Protein AF-0000000068886195 (afdb_homodimer)

Structure (mmCIF, N/CA/C/O backbone):
data_AF-0000000068886195-model_v1
#
loop_
_entity.id
_entity.type
_entity.pdbx_description
1 polymer '(Perigord truffle) hypothetical protein'
#
loop_
_atom_site.group_PDB
_atom_site.id
_atom_site.type_symbol
_atom_site.label_atom_id
_atom_site.label_alt_id
_atom_site.label_comp_id
_atom_site.label_asym_id
_atom_site.label_entity_id
_atom_site.label_seq_id
_atom_site.pdbx_PDB_ins_code
_atom_site.Cartn_x
_atom_site.Cartn_y
_atom_site.Cartn_z
_atom_site.occupancy
_atom_site.B_iso_or_equiv
_atom_site.auth_seq_id
_atom_site.auth_comp_id
_atom_site.auth_asym_id
_atom_site.auth_atom_id
_atom_site.pdbx_PDB_model_num
ATOM 1 N N . MET A 1 1 ? -33.75 -45.844 -0.705 1 28.36 1 MET A N 1
ATOM 2 C CA . MET A 1 1 ? -33.875 -44.531 -1.278 1 28.36 1 MET A CA 1
ATOM 3 C C . MET A 1 1 ? -32.656 -43.688 -0.976 1 28.36 1 MET A C 1
ATOM 5 O O . MET A 1 1 ? -32.312 -43.469 0.189 1 28.36 1 MET A O 1
ATOM 9 N N . SER A 1 2 ? -31.484 -43.719 -1.841 1 32.62 2 SER A N 1
ATOM 10 C CA . SER A 1 2 ? -30.047 -43.688 -1.692 1 32.62 2 SER A CA 1
ATOM 11 C C . SER A 1 2 ? -29.547 -42.25 -1.484 1 32.62 2 SER A C 1
ATOM 13 O O . SER A 1 2 ? -30.156 -41.281 -1.977 1 32.62 2 SER A O 1
ATOM 15 N N . ASN A 1 3 ? -28.859 -42 -0.245 1 38.75 3 ASN A N 1
ATOM 16 C CA . ASN A 1 3 ? -28.188 -40.875 0.399 1 38.75 3 ASN A CA 1
ATOM 17 C C . ASN A 1 3 ? -27.297 -40.094 -0.577 1 38.75 3 ASN A C 1
ATOM 19 O O . ASN A 1 3 ? -26.562 -39.188 -0.179 1 38.75 3 ASN A O 1
ATOM 23 N N . GLU A 1 4 ? -27.094 -40.594 -1.81 1 40.66 4 GLU A N 1
ATOM 24 C CA . GLU A 1 4 ? -26.203 -40 -2.812 1 40.66 4 GLU A CA 1
ATOM 25 C C . GLU A 1 4 ? -26.75 -38.656 -3.305 1 40.66 4 GLU A C 1
ATOM 27 O O . GLU A 1 4 ? -25.984 -37.812 -3.793 1 40.66 4 GLU A O 1
ATOM 32 N N . ASP A 1 5 ? -28.094 -38.531 -3.445 1 42.56 5 ASP A N 1
ATOM 33 C CA . ASP A 1 5 ? -28.672 -37.344 -4.102 1 42.56 5 ASP A CA 1
ATOM 34 C C . ASP A 1 5 ? -28.406 -36.094 -3.295 1 42.56 5 ASP A C 1
ATOM 36 O O . ASP A 1 5 ? -28.438 -34.969 -3.842 1 42.56 5 ASP A O 1
ATOM 40 N N . ALA A 1 6 ? -28.516 -36.188 -1.982 1 40.72 6 ALA A N 1
ATOM 41 C CA . ALA A 1 6 ? -28.469 -35 -1.14 1 40.72 6 ALA A CA 1
ATOM 42 C C . ALA A 1 6 ? -27.109 -34.312 -1.236 1 40.72 6 ALA A C 1
ATOM 44 O O . ALA A 1 6 ? -27.016 -33.094 -1.044 1 40.72 6 ALA A O 1
ATOM 45 N N . GLU A 1 7 ? -26.062 -35.125 -1.364 1 37.69 7 GLU A N 1
ATOM 46 C CA . GLU A 1 7 ? -24.734 -34.469 -1.38 1 37.69 7 GLU A CA 1
ATOM 47 C C . GLU A 1 7 ? -24.531 -33.656 -2.652 1 37.69 7 GLU A C 1
ATOM 49 O O . GLU A 1 7 ? -23.75 -32.719 -2.666 1 37.69 7 GLU A O 1
ATOM 54 N N . TYR A 1 8 ? -25.219 -34.062 -3.82 1 37.66 8 TYR A N 1
ATOM 55 C CA . TYR A 1 8 ? -25.062 -33.344 -5.074 1 37.66 8 TYR A CA 1
ATOM 56 C C . TYR A 1 8 ? -25.688 -31.953 -4.988 1 37.66 8 TYR A C 1
ATOM 58 O O . TYR A 1 8 ? -25.109 -30.984 -5.469 1 37.66 8 TYR A O 1
ATOM 66 N N . ALA A 1 9 ? -26.906 -31.828 -4.43 1 38.81 9 ALA A N 1
ATOM 67 C CA . ALA A 1 9 ? -27.609 -30.547 -4.422 1 38.81 9 ALA A CA 1
ATOM 68 C C . ALA A 1 9 ? -26.812 -29.484 -3.668 1 38.81 9 ALA A C 1
ATOM 70 O O . ALA A 1 9 ? -26.797 -28.312 -4.051 1 38.81 9 ALA A O 1
ATOM 71 N N . ALA A 1 10 ? -26.188 -29.844 -2.578 1 35 10 ALA A N 1
ATOM 72 C CA . ALA A 1 10 ? -25.5 -28.828 -1.8 1 35 10 ALA A CA 1
ATOM 73 C C . ALA A 1 10 ? -24.266 -28.297 -2.543 1 35 10 ALA A C 1
ATOM 75 O O . ALA A 1 10 ? -23.828 -27.172 -2.305 1 35 10 ALA A O 1
ATOM 76 N N . PHE A 1 11 ? -23.625 -29.016 -3.488 1 36.06 11 PHE A N 1
ATOM 77 C CA . PHE A 1 11 ? -22.469 -28.547 -4.262 1 36.06 11 PHE A CA 1
ATOM 78 C C . PHE A 1 11 ? -22.906 -27.484 -5.266 1 36.06 11 PHE A C 1
ATOM 80 O O . PHE A 1 11 ? -22.203 -26.484 -5.457 1 36.06 11 PHE A O 1
ATOM 87 N N . LEU A 1 12 ? -24.047 -27.672 -6.066 1 37.09 12 LEU A N 1
ATOM 88 C CA . LEU A 1 12 ? -24.516 -26.734 -7.09 1 37.09 12 LEU A CA 1
ATOM 89 C C . LEU A 1 12 ? -24.859 -25.391 -6.477 1 37.09 12 LEU A C 1
ATOM 91 O O . LEU A 1 12 ? -24.75 -24.344 -7.137 1 37.09 12 LEU A O 1
ATOM 95 N N . GLU A 1 13 ? -25.469 -25.312 -5.301 1 34.66 13 GLU A N 1
ATOM 96 C CA . GLU A 1 13 ? -25.828 -24 -4.77 1 34.66 13 GLU A CA 1
ATOM 97 C C . GLU A 1 13 ? -24.578 -23.141 -4.547 1 34.66 13 GLU A C 1
ATOM 99 O O . GLU A 1 13 ? -24.641 -21.906 -4.648 1 34.66 13 GLU A O 1
ATOM 104 N N . LYS A 1 14 ? -23.422 -23.688 -4.125 1 33.84 14 LYS A N 1
ATOM 105 C CA . LYS A 1 14 ? -22.25 -22.828 -3.945 1 33.84 14 LYS A CA 1
ATOM 106 C C . LYS A 1 14 ? -21.672 -22.406 -5.293 1 33.84 14 LYS A C 1
ATOM 108 O O . LYS A 1 14 ? -21.031 -21.344 -5.395 1 33.84 14 LYS A O 1
ATOM 113 N N . SER A 1 15 ? -21.828 -23.094 -6.449 1 34.31 15 SER A N 1
ATOM 114 C CA . SER A 1 15 ? -21.234 -22.812 -7.75 1 34.31 15 SER A CA 1
ATOM 115 C C . SER A 1 15 ? -21.922 -21.625 -8.422 1 34.31 15 SER A C 1
ATOM 117 O O . SER A 1 15 ? -21.484 -21.156 -9.477 1 34.31 15 SER A O 1
ATOM 119 N N . ASN A 1 16 ? -23.203 -21.516 -8.289 1 33 16 ASN A N 1
ATOM 120 C CA . ASN A 1 16 ? -23.844 -20.516 -9.133 1 33 16 ASN A CA 1
ATOM 121 C C . ASN A 1 16 ? -23.359 -19.094 -8.789 1 33 16 ASN A C 1
ATOM 123 O O . ASN A 1 16 ? -24.141 -18.141 -8.852 1 33 16 ASN A O 1
ATOM 127 N N . LYS A 1 17 ? -22.422 -18.984 -7.844 1 31.62 17 LYS A N 1
ATOM 128 C CA . LYS A 1 17 ? -22 -17.594 -7.738 1 31.62 17 LYS A CA 1
ATOM 129 C C . LYS A 1 17 ? -21.516 -17.062 -9.086 1 31.62 17 LYS A C 1
ATOM 131 O O . LYS A 1 17 ? -20.625 -17.641 -9.711 1 31.62 17 LYS A O 1
ATOM 136 N N . ASP A 1 18 ? -22.453 -16.484 -9.898 1 31.72 18 ASP A N 1
ATOM 137 C CA . ASP A 1 18 ? -22.266 -15.766 -11.156 1 31.72 18 ASP A CA 1
ATOM 138 C C . ASP A 1 18 ? -21.016 -14.898 -11.117 1 31.72 18 ASP A C 1
ATOM 140 O O . ASP A 1 18 ? -20.953 -13.906 -10.383 1 31.72 18 ASP A O 1
ATOM 144 N N . TYR A 1 19 ? -19.844 -15.344 -11.352 1 30.47 19 TYR A N 1
ATOM 145 C CA . TYR A 1 19 ? -18.578 -14.641 -11.586 1 30.47 19 TYR A CA 1
ATOM 146 C C . TYR A 1 19 ? -18.734 -13.594 -12.68 1 30.47 19 TYR A C 1
ATOM 148 O O . TYR A 1 19 ? -17.75 -13.047 -13.172 1 30.47 19 TYR A O 1
ATOM 156 N N . SER A 1 20 ? -19.766 -13.656 -13.562 1 30.77 20 SER A N 1
ATOM 157 C CA . SER A 1 20 ? -19.828 -12.75 -14.703 1 30.77 20 SER A CA 1
ATOM 158 C C . SER A 1 20 ? -19.688 -11.297 -14.266 1 30.77 20 SER A C 1
ATOM 160 O O . SER A 1 20 ? -19.219 -10.453 -15.031 1 30.77 20 SER A O 1
ATOM 162 N N . LYS A 1 21 ? -20.828 -10.773 -13.719 1 28.58 21 LYS A N 1
ATOM 163 C CA . LYS A 1 21 ? -20.875 -9.312 -13.648 1 28.58 21 LYS A CA 1
ATOM 164 C C . LYS A 1 21 ? -19.688 -8.766 -12.875 1 28.58 21 LYS A C 1
ATOM 166 O O . LYS A 1 21 ? -19.375 -9.234 -11.773 1 28.58 21 LYS A O 1
ATOM 171 N N . PRO A 1 22 ? -18.641 -8.117 -13.695 1 29.98 22 PRO A N 1
ATOM 172 C CA . PRO A 1 22 ? -17.672 -7.348 -12.93 1 29.98 22 PRO A CA 1
ATOM 173 C C . PRO A 1 22 ? -18.25 -6.758 -11.648 1 29.98 22 PRO A C 1
ATOM 175 O O . PRO A 1 22 ? -19.125 -5.887 -11.711 1 29.98 22 PRO A O 1
ATOM 178 N N . SER A 1 23 ? -18.875 -7.609 -10.945 1 27.86 23 SER A N 1
ATOM 179 C CA . SER A 1 23 ? -19.422 -6.977 -9.75 1 27.86 23 SER A CA 1
ATOM 180 C C . SER A 1 23 ? -18.672 -5.699 -9.398 1 27.86 23 SER A C 1
ATOM 182 O O . SER A 1 23 ? -17.531 -5.512 -9.828 1 27.86 23 SER A O 1
ATOM 184 N N . GLY A 1 24 ? -19.359 -4.852 -8.477 1 25.64 24 GLY A N 1
ATOM 185 C CA . GLY A 1 24 ? -19.031 -3.535 -7.953 1 25.64 24 GLY A CA 1
ATOM 186 C C . GLY A 1 24 ? -17.547 -3.361 -7.672 1 25.64 24 GLY A C 1
ATOM 187 O O . GLY A 1 24 ? -16.781 -4.332 -7.695 1 25.64 24 GLY A O 1
ATOM 188 N N . GLY A 1 25 ? -17.078 -2.051 -7.621 1 28.14 25 GLY A N 1
ATOM 189 C CA . GLY A 1 25 ? -15.945 -1.385 -6.992 1 28.14 25 GLY A CA 1
ATOM 190 C C . GLY A 1 25 ? -15.375 -2.154 -5.82 1 28.14 25 GLY A C 1
ATOM 191 O O . GLY A 1 25 ? -16.109 -2.576 -4.926 1 28.14 25 GLY A O 1
ATOM 192 N N . VAL A 1 26 ? -14.633 -3.246 -6.082 1 29.78 26 VAL A N 1
ATOM 193 C CA . VAL A 1 26 ? -13.93 -3.562 -4.844 1 29.78 26 VAL A CA 1
ATOM 194 C C . VAL A 1 26 ? -14.047 -2.389 -3.871 1 29.78 26 VAL A C 1
ATOM 196 O O . VAL A 1 26 ? -13.445 -1.332 -4.094 1 29.78 26 VAL A O 1
ATOM 199 N N . GLY A 1 27 ? -15.242 -2.143 -3.611 1 27 27 GLY A N 1
ATOM 200 C CA . GLY A 1 27 ? -15.359 -1.231 -2.484 1 27 27 GLY A CA 1
ATOM 201 C C . GLY A 1 27 ? -14.258 -1.42 -1.452 1 27 27 GLY A C 1
ATOM 202 O O . GLY A 1 27 ? -14.047 -2.529 -0.958 1 27 27 GLY A O 1
ATOM 203 N N . ALA A 1 28 ? -13.125 -0.743 -1.702 1 29.72 28 ALA A N 1
ATOM 204 C CA . ALA A 1 28 ? -12.297 -0.492 -0.527 1 29.72 28 ALA A CA 1
ATOM 205 C C . ALA A 1 28 ? -13.117 -0.607 0.757 1 29.72 28 ALA A C 1
ATOM 207 O O . ALA A 1 28 ? -14 0.215 1.014 1 29.72 28 ALA A O 1
ATOM 208 N N . SER A 1 29 ? -13.68 -1.803 0.987 1 31.2 29 SER A N 1
ATOM 209 C CA . SER A 1 29 ? -14.109 -1.776 2.379 1 31.2 29 SER A CA 1
ATOM 210 C C . SER A 1 29 ? -13.359 -0.715 3.174 1 31.2 29 SER A C 1
ATOM 212 O O . SER A 1 29 ? -12.125 -0.691 3.174 1 31.2 29 SER A O 1
ATOM 214 N N . THR A 1 30 ? -13.82 0.398 3.156 1 32.53 30 THR A N 1
ATOM 215 C CA . THR A 1 30 ? -13.297 1.385 4.098 1 32.53 30 THR A CA 1
ATOM 216 C C . THR A 1 30 ? -12.898 0.722 5.414 1 32.53 30 THR A C 1
ATOM 218 O O . THR A 1 30 ? -13.703 0.659 6.348 1 32.53 30 THR A O 1
ATOM 221 N N . LYS A 1 31 ? -12.492 -0.57 5.277 1 37.09 31 LYS A N 1
ATOM 222 C CA . LYS A 1 31 ? -11.938 -0.854 6.602 1 37.09 31 LYS A CA 1
ATOM 223 C C . LYS A 1 31 ? -11.227 0.369 7.176 1 37.09 31 LYS A C 1
ATOM 225 O O . LYS A 1 31 ? -10.453 1.028 6.477 1 37.09 31 LYS A O 1
ATOM 230 N N . ALA A 1 32 ? -11.805 0.816 8.078 1 39.78 32 ALA A N 1
ATOM 231 C CA . ALA A 1 32 ? -11.195 1.879 8.875 1 39.78 32 ALA A CA 1
ATOM 232 C C . ALA A 1 32 ? -9.68 1.746 8.898 1 39.78 32 ALA A C 1
ATOM 234 O O . ALA A 1 32 ? -9.141 0.741 9.375 1 39.78 32 ALA A O 1
ATOM 235 N N . SER A 1 33 ? -9.031 1.991 7.699 1 52.97 33 SER A N 1
ATOM 236 C CA . SER A 1 33 ? -7.574 2.025 7.621 1 52.97 33 SER A CA 1
ATOM 237 C C . SER A 1 33 ? -6.953 2.24 9 1 52.97 33 SER A C 1
ATOM 239 O O . SER A 1 33 ? -7.359 3.143 9.734 1 52.97 33 SER A O 1
ATOM 241 N N . GLU A 1 34 ? -6.531 1.117 9.539 1 65.56 34 GLU A N 1
ATOM 242 C CA . GLU A 1 34 ? -5.855 1.252 10.828 1 65.56 34 GLU A CA 1
ATOM 243 C C . GLU A 1 34 ? -4.875 2.422 10.812 1 65.56 34 GLU A C 1
ATOM 245 O O . GLU A 1 34 ? -3.908 2.42 10.047 1 65.56 34 GLU A O 1
ATOM 250 N N . GLU A 1 35 ? -5.301 3.438 11.398 1 80 35 GLU A N 1
ATOM 251 C CA . GLU A 1 35 ? -4.465 4.621 11.57 1 80 35 GLU A CA 1
ATOM 252 C C . GLU A 1 35 ? -3.158 4.273 12.273 1 80 35 GLU A C 1
ATOM 254 O O . GLU A 1 35 ? -3.111 3.352 13.094 1 80 35 GLU A O 1
ATOM 259 N N . VAL A 1 36 ? -2.168 4.844 11.727 1 85.12 36 VAL A N 1
ATOM 260 C CA . VAL A 1 36 ? -0.881 4.703 12.398 1 85.12 36 VAL A CA 1
ATOM 261 C C . VAL A 1 36 ? -0.941 5.359 13.773 1 85.12 36 VAL A C 1
ATOM 263 O O . VAL A 1 36 ? -0.449 4.797 14.758 1 85.12 36 VAL A O 1
ATOM 266 N N . VAL A 1 37 ? -1.511 6.551 13.805 1 91.31 37 VAL A N 1
ATOM 267 C CA . VAL A 1 37 ? -1.679 7.273 15.055 1 91.31 37 VAL A CA 1
ATOM 268 C C . VAL A 1 37 ? -3.131 7.723 15.203 1 91.31 37 VAL A C 1
ATOM 270 O O . VAL A 1 37 ? -3.705 8.297 14.273 1 91.31 37 VAL A O 1
ATOM 273 N N . LYS A 1 38 ? -3.637 7.41 16.375 1 85.81 38 LYS A N 1
ATOM 274 C CA . LYS A 1 38 ? -4.996 7.871 16.641 1 85.81 38 LYS A CA 1
ATOM 275 C C . LYS A 1 38 ? -5.016 9.367 16.953 1 85.81 38 LYS A C 1
ATOM 277 O O . LYS A 1 38 ? -4.34 9.82 17.875 1 85.81 38 LYS A O 1
ATOM 282 N N . THR A 1 39 ? -5.602 10.078 16.078 1 87.81 39 THR A N 1
ATOM 283 C CA . THR A 1 39 ? -5.793 11.5 16.312 1 87.81 39 THR A CA 1
ATOM 284 C C . THR A 1 39 ? -7.281 11.852 16.328 1 87.81 39 THR A C 1
ATOM 286 O O . THR A 1 39 ? -8.094 11.156 15.727 1 87.81 39 THR A O 1
ATOM 289 N N . SER A 1 40 ? -7.621 12.828 17.109 1 81.44 40 SER A N 1
ATOM 290 C CA . SER A 1 40 ? -9.016 13.242 17.188 1 81.44 40 SER A CA 1
ATOM 291 C C . SER A 1 40 ? -9.367 14.203 16.047 1 81.44 40 SER A C 1
ATOM 293 O O . SER A 1 40 ? -8.547 15.039 15.672 1 81.44 40 SER A O 1
ATOM 295 N N . VAL A 1 41 ? -10.578 13.984 15.562 1 80.94 41 VAL A N 1
ATOM 296 C CA . VAL A 1 41 ? -11.125 14.945 14.609 1 80.94 41 VAL A CA 1
ATOM 297 C C . VAL A 1 41 ? -11.523 16.219 15.336 1 80.94 41 VAL A C 1
ATOM 299 O O . VAL A 1 41 ? -12.234 16.172 16.344 1 80.94 41 VAL A O 1
ATOM 302 N N . PRO A 1 42 ? -11 17.312 14.82 1 88.38 42 PRO A N 1
ATOM 303 C CA . PRO A 1 42 ? -11.336 18.562 15.508 1 88.38 42 PRO A CA 1
ATOM 304 C C . PRO A 1 42 ? -12.836 18.844 15.516 1 88.38 42 PRO A C 1
ATOM 306 O O . PRO A 1 42 ? -13.539 18.5 14.562 1 88.38 42 PRO A O 1
ATOM 309 N N . GLU A 1 43 ? -13.297 19.438 16.672 1 83.88 43 GLU A N 1
ATOM 310 C CA . GLU A 1 43 ? -14.703 19.812 16.797 1 83.88 43 GLU A CA 1
ATOM 311 C C . GLU A 1 43 ? -15.094 20.844 15.734 1 83.88 43 GLU A C 1
ATOM 313 O O . GLU A 1 43 ? -16.156 20.734 15.133 1 83.88 43 GLU A O 1
ATOM 318 N N . GLU A 1 44 ? -14.234 21.797 15.547 1 87.69 44 GLU A N 1
ATOM 319 C CA . GLU A 1 44 ? -14.414 22.781 14.484 1 87.69 44 GLU A CA 1
ATOM 320 C C . GLU A 1 44 ? -13.328 22.656 13.422 1 87.69 44 GLU A C 1
ATOM 322 O O . GLU A 1 44 ? -12.141 22.578 13.75 1 87.69 44 GLU A O 1
ATOM 327 N N . VAL A 1 45 ? -13.82 22.484 12.25 1 87.19 45 VAL A N 1
ATOM 328 C CA . VAL A 1 45 ? -12.898 22.328 11.133 1 87.19 45 VAL A CA 1
ATOM 329 C C . VAL A 1 45 ? -12.922 23.578 10.258 1 87.19 45 VAL A C 1
ATOM 331 O O . VAL A 1 45 ? -13.992 24.078 9.914 1 87.19 45 VAL A O 1
ATOM 334 N N . HIS A 1 46 ? -11.719 24.094 10.031 1 92 46 HIS A N 1
ATOM 335 C CA . HIS A 1 46 ? -11.617 25.234 9.133 1 92 46 HIS A CA 1
ATOM 336 C C . HIS A 1 46 ? -12.352 24.969 7.82 1 92 46 HIS A C 1
ATOM 338 O O . HIS A 1 46 ? -12.273 23.859 7.281 1 92 46 HIS A O 1
ATOM 344 N N . PRO A 1 47 ? -13.102 25.984 7.32 1 93.38 47 PRO A N 1
ATOM 345 C CA . PRO A 1 47 ? -13.859 25.781 6.082 1 93.38 47 PRO A CA 1
ATOM 346 C C . PRO A 1 47 ? -12.992 25.25 4.941 1 93.38 47 PRO A C 1
ATOM 348 O O . PRO A 1 47 ? -13.461 24.453 4.125 1 93.38 47 PRO A O 1
ATOM 351 N N . ALA A 1 48 ? -11.75 25.703 4.891 1 94.81 48 ALA A N 1
ATOM 352 C CA . ALA A 1 48 ? -10.852 25.25 3.824 1 94.81 48 ALA A CA 1
ATOM 353 C C . ALA A 1 48 ? -10.617 23.75 3.904 1 94.81 48 ALA A C 1
ATOM 355 O O . ALA A 1 48 ? -10.469 23.078 2.877 1 94.81 48 ALA A O 1
ATOM 356 N N . ILE A 1 49 ? -10.602 23.188 5.109 1 96.25 49 ILE A N 1
ATOM 357 C CA . ILE A 1 49 ? -10.406 21.766 5.301 1 96.25 49 ILE A CA 1
ATOM 358 C C . ILE A 1 49 ? -11.703 21.016 5 1 96.25 49 ILE A C 1
ATOM 360 O O . ILE A 1 49 ? -11.68 19.922 4.434 1 96.25 49 ILE A O 1
ATOM 364 N N . ASN A 1 50 ? -12.781 21.672 5.344 1 93.88 50 ASN A N 1
ATOM 365 C CA . ASN A 1 50 ? -14.086 21.078 5.051 1 93.88 50 ASN A CA 1
ATOM 366 C C . ASN A 1 50 ? -14.266 20.844 3.557 1 93.88 50 ASN A C 1
ATOM 368 O O . ASN A 1 50 ? -14.922 19.875 3.154 1 93.88 50 ASN A O 1
ATOM 372 N N . ALA A 1 51 ? -13.695 21.625 2.771 1 95.06 51 ALA A N 1
ATOM 373 C CA . ALA A 1 51 ? -13.812 21.516 1.32 1 95.06 51 ALA A CA 1
ATOM 374 C C . ALA A 1 51 ? -13.094 20.266 0.813 1 95.06 51 ALA A C 1
ATOM 376 O O . ALA A 1 51 ? -13.297 19.844 -0.329 1 95.06 51 ALA A O 1
ATOM 377 N N . LEU A 1 52 ? -12.281 19.625 1.686 1 96.5 52 LEU A N 1
ATOM 378 C CA . LEU A 1 52 ? -11.508 18.453 1.282 1 96.5 52 LEU A CA 1
ATOM 379 C C . LEU A 1 52 ? -12.242 17.156 1.645 1 96.5 52 LEU A C 1
ATOM 381 O O . LEU A 1 52 ? -11.727 16.062 1.435 1 96.5 52 LEU A O 1
ATOM 385 N N . ARG A 1 53 ? -13.398 17.359 2.156 1 92.75 53 ARG A N 1
ATOM 386 C CA . ARG A 1 53 ? -14.148 16.172 2.523 1 92.75 53 ARG A CA 1
ATOM 387 C C . ARG A 1 53 ? -14.352 15.258 1.319 1 92.75 53 ARG A C 1
ATOM 389 O O . ARG A 1 53 ? -14.773 15.719 0.252 1 92.75 53 ARG A O 1
ATOM 396 N N . GLY A 1 54 ? -14.023 13.977 1.46 1 94.44 54 GLY A N 1
ATOM 397 C CA . GLY A 1 54 ? -14.18 13 0.389 1 94.44 54 GLY A CA 1
ATOM 398 C C . GLY A 1 54 ? -12.977 12.93 -0.53 1 94.44 54 GLY A C 1
ATOM 399 O O . GLY A 1 54 ? -12.883 12.039 -1.378 1 94.44 54 GLY A O 1
ATOM 400 N N . ARG A 1 55 ? -12.062 13.867 -0.29 1 96.5 55 ARG A N 1
ATOM 401 C CA . ARG A 1 55 ? -10.859 13.852 -1.107 1 96.5 55 ARG A CA 1
ATOM 402 C C . ARG A 1 55 ? -9.953 12.68 -0.731 1 96.5 55 ARG A C 1
ATOM 404 O O . ARG A 1 55 ? -9.773 12.383 0.451 1 96.5 55 ARG A O 1
ATOM 411 N N . THR A 1 56 ? -9.391 11.969 -1.766 1 95.69 56 THR A N 1
ATOM 412 C CA . THR A 1 56 ? -8.562 10.797 -1.492 1 95.69 56 THR A CA 1
ATOM 413 C C . THR A 1 56 ? -7.121 11.039 -1.935 1 95.69 56 THR A C 1
ATOM 415 O O . THR A 1 56 ? -6.867 11.844 -2.83 1 95.69 56 THR A O 1
ATOM 418 N N . TYR A 1 57 ? -6.27 10.43 -1.206 1 95.12 57 TYR A N 1
ATOM 419 C CA . TYR A 1 57 ? -4.863 10.297 -1.566 1 95.12 57 TYR A CA 1
ATOM 420 C C . TYR A 1 57 ? -4.582 8.938 -2.186 1 95.12 57 TYR A C 1
ATOM 422 O O . TYR A 1 57 ? -5.008 7.906 -1.656 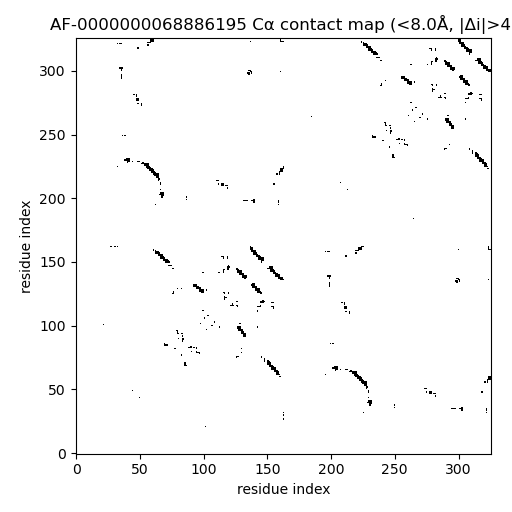1 95.12 57 TYR A O 1
ATOM 430 N N . THR A 1 58 ? -3.922 8.922 -3.346 1 91.94 58 THR A N 1
ATOM 431 C CA . THR A 1 58 ? -3.539 7.676 -3.992 1 91.94 58 THR A CA 1
ATOM 432 C C . THR A 1 58 ? -2.037 7.434 -3.857 1 91.94 58 THR A C 1
ATOM 434 O O . THR A 1 58 ? -1.229 8.211 -4.375 1 91.94 58 THR A O 1
ATOM 437 N N . SER A 1 59 ? -1.767 6.371 -3.084 1 88.56 59 SER A N 1
ATOM 438 C CA . SER A 1 59 ? -0.379 5.918 -3.027 1 88.56 59 SER A CA 1
ATOM 439 C C . SER A 1 59 ? -0.148 4.727 -3.949 1 88.56 59 SER A C 1
ATOM 441 O O . SER A 1 59 ? -1.043 3.9 -4.137 1 88.56 59 SER A O 1
ATOM 443 N N . ASP A 1 60 ? 1.004 4.773 -4.676 1 83.44 60 ASP A N 1
ATOM 444 C CA . ASP A 1 60 ? 1.384 3.654 -5.527 1 83.44 60 ASP A CA 1
ATOM 445 C C . ASP A 1 60 ? 2.566 2.889 -4.938 1 83.44 60 ASP A C 1
ATOM 447 O O . ASP A 1 60 ? 3.438 3.48 -4.297 1 83.44 60 ASP A O 1
ATOM 451 N N . ALA A 1 61 ? 2.502 1.599 -4.977 1 82.81 61 ALA A N 1
ATOM 452 C CA . ALA A 1 61 ? 3.596 0.712 -4.586 1 82.81 61 ALA A CA 1
ATOM 453 C C . ALA A 1 61 ? 3.967 -0.235 -5.723 1 82.81 61 ALA A C 1
ATOM 455 O O . ALA A 1 61 ? 3.102 -0.907 -6.285 1 82.81 61 ALA A O 1
ATOM 456 N N . ASP A 1 62 ? 5.238 -0.149 -6.047 1 88.12 62 ASP A N 1
ATOM 457 C CA . ASP A 1 62 ? 5.723 -1.058 -7.082 1 88.12 62 ASP A CA 1
ATOM 458 C C . ASP A 1 62 ? 6.562 -2.182 -6.477 1 88.12 62 ASP A C 1
ATOM 460 O O . ASP A 1 62 ? 7.453 -1.931 -5.664 1 88.12 62 ASP A O 1
ATOM 464 N N . GLU A 1 63 ? 6.211 -3.383 -6.82 1 91.5 63 GLU A N 1
ATOM 465 C CA . GLU A 1 63 ? 6.965 -4.559 -6.398 1 91.5 63 GLU A CA 1
ATOM 466 C C . GLU A 1 63 ? 7.305 -5.453 -7.586 1 91.5 63 GLU A C 1
ATOM 468 O O . GLU A 1 63 ? 6.523 -5.555 -8.539 1 91.5 63 GLU A O 1
ATOM 473 N N . GLU A 1 64 ? 8.445 -6.055 -7.465 1 93.31 64 GLU A N 1
ATOM 474 C CA . GLU A 1 64 ? 8.875 -6.918 -8.555 1 93.31 64 GLU A CA 1
ATOM 475 C C . GLU A 1 64 ? 8.25 -8.305 -8.445 1 93.31 64 GLU A C 1
ATOM 477 O O . GLU A 1 64 ? 8.156 -8.859 -7.348 1 93.31 64 GLU A O 1
ATOM 482 N N . PHE A 1 65 ? 7.902 -8.797 -9.641 1 95.88 65 PHE A N 1
ATOM 483 C CA . PHE A 1 65 ? 7.473 -10.188 -9.664 1 95.88 65 PHE A CA 1
ATOM 484 C C . PHE A 1 65 ? 8.641 -11.125 -9.367 1 95.88 65 PHE A C 1
ATOM 486 O O . PHE A 1 65 ? 9.758 -10.891 -9.82 1 95.88 65 PHE A O 1
ATOM 493 N N . GLN A 1 66 ? 8.312 -12.164 -8.594 1 95.62 66 GLN A N 1
ATOM 494 C CA . GLN A 1 66 ? 9.289 -13.195 -8.281 1 95.62 66 GLN A CA 1
ATOM 495 C C . GLN A 1 66 ? 8.836 -14.555 -8.805 1 95.62 66 GLN A C 1
ATOM 497 O O . GLN A 1 66 ? 7.668 -14.93 -8.656 1 95.62 66 GLN A O 1
ATOM 502 N N . PRO A 1 67 ? 9.727 -15.258 -9.406 1 96.56 67 PRO A N 1
ATOM 503 C CA . PRO A 1 67 ? 9.344 -16.609 -9.828 1 96.56 67 PRO A CA 1
ATOM 504 C C . PRO A 1 67 ? 9.031 -17.531 -8.656 1 96.56 67 PRO A C 1
ATOM 506 O O . PRO A 1 67 ? 9.648 -17.422 -7.594 1 96.56 67 PRO A O 1
ATOM 509 N N . VAL A 1 68 ? 8.117 -18.422 -8.867 1 96.5 68 VAL A N 1
ATOM 510 C CA . VAL A 1 68 ? 7.766 -19.391 -7.836 1 96.5 68 VAL A CA 1
ATOM 511 C C . VAL A 1 68 ? 7.414 -20.734 -8.477 1 96.5 68 VAL A C 1
ATOM 513 O O . VAL A 1 68 ? 6.824 -20.781 -9.562 1 96.5 68 VAL A O 1
ATOM 516 N N . SER A 1 69 ? 7.805 -21.766 -7.836 1 95.81 69 SER A N 1
ATOM 517 C CA . SER A 1 69 ? 7.48 -23.141 -8.188 1 95.81 69 SER A CA 1
ATOM 518 C C . SER A 1 69 ? 7.16 -23.969 -6.941 1 95.81 69 SER A C 1
ATOM 520 O O . SER A 1 69 ? 7.988 -24.062 -6.031 1 95.81 69 SER A O 1
ATOM 522 N N . LEU A 1 70 ? 6.031 -24.5 -6.969 1 96.69 70 LEU A N 1
ATOM 523 C CA . LEU A 1 70 ? 5.539 -25.234 -5.801 1 96.69 70 LEU A CA 1
ATOM 524 C C . LEU A 1 70 ? 5.168 -26.672 -6.172 1 96.69 70 LEU A C 1
ATOM 526 O O . LEU A 1 70 ? 4.48 -26.891 -7.172 1 96.69 70 LEU A O 1
ATOM 530 N N . ASN A 1 71 ? 5.625 -27.578 -5.363 1 95.44 71 ASN A N 1
ATOM 531 C CA . ASN A 1 71 ? 5.227 -28.953 -5.602 1 95.44 71 ASN A CA 1
ATOM 532 C C . ASN A 1 71 ? 3.729 -29.156 -5.395 1 95.44 71 ASN A C 1
ATOM 534 O O . ASN A 1 71 ? 3.176 -28.719 -4.379 1 95.44 71 ASN A O 1
ATOM 538 N N . TYR A 1 72 ? 3.189 -29.781 -6.426 1 96.25 72 TYR A N 1
ATOM 539 C CA . TYR A 1 72 ? 1.751 -30.016 -6.363 1 96.25 72 TYR A CA 1
ATOM 540 C C . TYR A 1 72 ? 1.344 -31.156 -7.297 1 96.25 72 TYR A C 1
ATOM 542 O O . TYR A 1 72 ? 1.583 -31.094 -8.508 1 96.25 72 TYR A O 1
ATOM 550 N N . GLU A 1 73 ? 0.618 -32.188 -6.836 1 91.75 73 GLU A N 1
ATOM 551 C CA . GLU A 1 73 ? 0.271 -33.375 -7.617 1 91.75 73 GLU A CA 1
ATOM 552 C C . GLU A 1 73 ? -1.238 -33.5 -7.812 1 91.75 73 GLU A C 1
ATOM 554 O O . GLU A 1 73 ? -1.752 -34.562 -8.133 1 91.75 73 GLU A O 1
ATOM 559 N N . GLY A 1 74 ? -1.926 -32.531 -7.93 1 91.5 74 GLY A N 1
ATOM 560 C CA . GLY A 1 74 ? -3.363 -32.594 -8.133 1 91.5 74 GLY A CA 1
ATOM 561 C C . GLY A 1 74 ? -3.762 -32.594 -9.602 1 91.5 74 GLY A C 1
ATOM 562 O O . GLY A 1 74 ? -2.961 -32.219 -10.461 1 91.5 74 GLY A O 1
ATOM 563 N N . ASP A 1 75 ? -4.945 -33.062 -9.938 1 90.19 75 ASP A N 1
ATOM 564 C CA . ASP A 1 75 ? -5.473 -33.062 -11.297 1 90.19 75 ASP A CA 1
ATOM 565 C C . ASP A 1 75 ? -5.934 -31.688 -11.727 1 90.19 75 ASP A C 1
ATOM 567 O O . ASP A 1 75 ? -5.938 -31.359 -12.922 1 90.19 75 ASP A O 1
ATOM 571 N N . GLY A 1 76 ? -6.316 -30.891 -10.859 1 95.5 76 GLY A N 1
ATOM 572 C CA . GLY A 1 76 ? -6.746 -29.531 -11.078 1 95.5 76 GLY A CA 1
ATOM 573 C C . GLY A 1 76 ? -6.109 -28.547 -10.109 1 95.5 76 GLY A C 1
ATOM 574 O O . GLY A 1 76 ? -5.277 -28.922 -9.289 1 95.5 76 GLY A O 1
ATOM 575 N N . LEU A 1 77 ? -6.457 -27.312 -10.328 1 97.88 77 LEU A N 1
ATOM 576 C CA . LEU A 1 77 ? -5.891 -26.281 -9.469 1 97.88 77 LEU A CA 1
ATOM 577 C C . LEU A 1 77 ? -6.438 -26.391 -8.047 1 97.88 77 LEU A C 1
ATOM 579 O O . LEU A 1 77 ? -7.602 -26.734 -7.852 1 97.88 77 LEU A O 1
ATOM 583 N N . PRO A 1 78 ? -5.629 -26.156 -7.086 1 97.88 78 PRO A N 1
ATOM 584 C CA . PRO A 1 78 ? -6.094 -26.281 -5.703 1 97.88 78 PRO A CA 1
ATOM 585 C C . PRO A 1 78 ? -7.137 -25.219 -5.332 1 97.88 78 PRO A C 1
ATOM 587 O O . PRO A 1 78 ? -7.141 -24.125 -5.898 1 97.88 78 PRO A O 1
ATOM 590 N N . SER A 1 79 ? -8.008 -25.641 -4.332 1 97.12 79 SER A N 1
ATOM 591 C CA . SER A 1 79 ? -8.906 -24.688 -3.689 1 97.12 79 SER A CA 1
ATOM 592 C C . SER A 1 79 ? -8.141 -23.734 -2.766 1 97.12 79 SER A C 1
ATOM 594 O O . SER A 1 79 ? -6.918 -23.844 -2.643 1 97.12 79 SER A O 1
ATOM 596 N N . GLU A 1 80 ? -8.852 -22.844 -2.172 1 97.88 80 GLU A N 1
ATOM 597 C CA . GLU A 1 80 ? -8.234 -21.969 -1.19 1 97.88 80 GLU A CA 1
ATOM 598 C C . GLU A 1 80 ? -7.582 -22.75 -0.064 1 97.88 80 GLU A C 1
ATOM 600 O O . GLU A 1 80 ? -6.426 -22.5 0.291 1 97.88 80 GLU A O 1
ATOM 605 N N . GLU A 1 81 ? -8.289 -23.734 0.455 1 96.88 81 GLU A N 1
ATOM 606 C CA . GLU A 1 81 ? -7.73 -24.578 1.504 1 96.88 81 GLU A CA 1
ATOM 607 C C . GLU A 1 81 ? -6.562 -25.406 0.98 1 96.88 81 GLU A C 1
ATOM 609 O O . GLU A 1 81 ? -5.562 -25.594 1.679 1 96.88 81 GLU A O 1
ATOM 614 N N . GLY A 1 82 ? -6.711 -25.938 -0.185 1 97 82 GLY A N 1
ATOM 615 C CA . GLY A 1 82 ? -5.633 -26.688 -0.799 1 97 82 GLY A CA 1
ATOM 616 C C . GLY A 1 82 ? -4.363 -25.891 -0.983 1 97 82 GLY A C 1
ATOM 617 O O . GLY A 1 82 ? -3.262 -26.391 -0.753 1 97 82 GLY A O 1
ATOM 618 N N . PHE A 1 83 ? -4.543 -24.641 -1.389 1 98.06 83 PHE A N 1
ATOM 619 C CA . PHE A 1 83 ? -3.367 -23.812 -1.618 1 98.06 83 PHE A CA 1
ATOM 620 C C . PHE A 1 83 ? -2.693 -23.453 -0.299 1 98.06 83 PHE A C 1
ATOM 622 O O . PHE A 1 83 ? -1.467 -23.359 -0.229 1 98.06 83 PHE A O 1
ATOM 629 N N . ALA A 1 84 ? -3.479 -23.234 0.748 1 97.62 84 ALA A N 1
ATOM 630 C CA . ALA A 1 84 ? -2.881 -23.047 2.068 1 97.62 84 ALA A CA 1
ATOM 631 C C . ALA A 1 84 ? -1.961 -24.219 2.428 1 97.62 84 ALA A C 1
ATOM 633 O O . ALA A 1 84 ? -0.867 -24 2.957 1 97.62 84 ALA A O 1
ATOM 634 N N . LYS A 1 85 ? -2.354 -25.391 2.109 1 96.75 85 LYS A N 1
ATOM 635 C CA . LYS A 1 85 ? -1.538 -26.578 2.379 1 96.75 85 LYS A CA 1
ATOM 636 C C . LYS A 1 85 ? -0.275 -26.578 1.523 1 96.75 85 LYS A C 1
ATOM 638 O O . LYS A 1 85 ? 0.803 -26.938 2 1 96.75 85 LYS A O 1
ATOM 643 N N . VAL A 1 86 ? -0.473 -26.172 0.273 1 97.25 86 VAL A N 1
ATOM 644 C CA . VAL A 1 86 ? 0.66 -26.125 -0.645 1 97.25 86 VAL A CA 1
ATOM 645 C C . VAL A 1 86 ? 1.734 -25.188 -0.096 1 97.25 86 VAL A C 1
ATOM 647 O O . VAL A 1 86 ? 2.928 -25.484 -0.172 1 97.25 86 VAL A O 1
ATOM 650 N N . LEU A 1 87 ? 1.303 -24.078 0.49 1 97.44 87 LEU A N 1
ATOM 651 C CA . LEU A 1 87 ? 2.225 -23.062 1.006 1 97.44 87 LEU A CA 1
ATOM 652 C C . LEU A 1 87 ? 2.596 -23.359 2.455 1 97.44 87 LEU A C 1
ATOM 654 O O . LEU A 1 87 ? 3.324 -22.594 3.084 1 97.44 87 LEU A O 1
ATOM 658 N N . HIS A 1 88 ? 2.082 -24.406 3.045 1 96.31 88 HIS A N 1
ATOM 659 C CA . HIS A 1 88 ? 2.324 -24.781 4.43 1 96.31 88 HIS A CA 1
ATOM 660 C C . HIS A 1 88 ? 1.878 -23.688 5.391 1 96.31 88 HIS A C 1
ATOM 662 O O . HIS A 1 88 ? 2.602 -23.344 6.328 1 96.31 88 HIS A O 1
ATOM 668 N N . LEU A 1 89 ? 0.751 -23.156 5.102 1 96.62 89 LEU A N 1
ATOM 669 C CA . LEU A 1 89 ? 0.161 -22.141 5.957 1 96.62 89 LEU A CA 1
ATOM 670 C C . LEU A 1 89 ? -0.872 -22.75 6.902 1 96.62 89 LEU A C 1
ATOM 672 O O . LEU A 1 89 ? -1.387 -23.828 6.645 1 96.62 89 LEU A O 1
ATOM 676 N N . PRO A 1 90 ? -1.076 -21.984 7.988 1 95.06 90 PRO A N 1
ATOM 677 C CA . PRO A 1 90 ? -2.186 -22.406 8.836 1 95.06 90 PRO A CA 1
ATOM 678 C C . PRO A 1 90 ? -3.504 -22.531 8.078 1 95.06 90 PRO A C 1
ATOM 680 O O . PRO A 1 90 ? -3.727 -21.797 7.105 1 95.06 90 PRO A O 1
ATOM 683 N N . SER A 1 91 ? -4.383 -23.391 8.531 1 92 91 SER A N 1
ATOM 684 C CA . SER A 1 91 ? -5.641 -23.656 7.84 1 92 91 SER A CA 1
ATOM 685 C C . SER A 1 91 ? -6.555 -22.438 7.863 1 92 91 SER A C 1
ATOM 687 O O . SER A 1 91 ? -7.469 -22.328 7.043 1 92 91 SER A O 1
ATOM 689 N N . ASP A 1 92 ? -6.27 -21.531 8.805 1 93.38 92 ASP A N 1
ATOM 690 C CA . ASP A 1 92 ? -7.145 -20.359 8.938 1 93.38 92 ASP A CA 1
ATOM 691 C C . ASP A 1 92 ? -6.566 -19.156 8.195 1 93.38 92 ASP A C 1
ATOM 693 O O . ASP A 1 92 ? -7.078 -18.047 8.32 1 93.38 92 ASP A O 1
ATOM 697 N N . SER A 1 93 ? -5.617 -19.469 7.41 1 94.5 93 SER A N 1
ATOM 698 C CA . SER A 1 93 ? -5.082 -18.375 6.59 1 94.5 93 SER A CA 1
ATOM 699 C C . SER A 1 93 ? -6.117 -17.875 5.59 1 94.5 93 SER A C 1
ATOM 701 O O . SER A 1 93 ? -6.883 -18.672 5.031 1 94.5 93 SER A O 1
ATOM 703 N N . GLU A 1 94 ? -6.094 -16.578 5.457 1 95.81 94 GLU A N 1
ATOM 704 C CA . GLU A 1 94 ? -7.035 -15.984 4.516 1 95.81 94 GLU A CA 1
ATOM 705 C C . GLU A 1 94 ? -6.473 -16 3.094 1 95.81 94 GLU A C 1
ATOM 707 O O . GLU A 1 94 ? -5.543 -15.258 2.781 1 95.81 94 GLU A O 1
ATOM 712 N N . ILE A 1 95 ? -7.055 -16.875 2.266 1 97.56 95 ILE A N 1
ATOM 713 C CA . ILE A 1 95 ? -6.684 -17 0.862 1 97.56 95 ILE A CA 1
ATOM 714 C C . ILE A 1 95 ? -7.926 -16.891 -0.015 1 97.56 95 ILE A C 1
ATOM 716 O O . ILE A 1 95 ? -8.977 -17.453 0.313 1 97.56 95 ILE A O 1
ATOM 720 N N . LYS A 1 96 ? -7.781 -16.125 -1.116 1 97.12 96 LYS A N 1
ATOM 721 C CA . LYS A 1 96 ? -8.844 -16 -2.115 1 97.12 96 LYS A CA 1
ATOM 722 C C . LYS A 1 96 ? -8.336 -16.391 -3.5 1 97.12 96 LYS A C 1
ATOM 724 O O . LYS A 1 96 ? -7.254 -15.984 -3.914 1 97.12 96 LYS A O 1
ATOM 729 N N . VAL A 1 97 ? -9.039 -17.25 -4.164 1 98.12 97 VAL A N 1
ATOM 730 C CA . VAL A 1 97 ? -8.727 -17.609 -5.543 1 98.12 97 VAL A CA 1
ATOM 731 C C . VAL A 1 97 ? -9.57 -16.781 -6.504 1 98.12 97 VAL A C 1
ATOM 733 O O . VAL A 1 97 ? -10.742 -16.516 -6.238 1 98.12 97 VAL A O 1
ATOM 736 N N . MET A 1 98 ? -8.945 -16.375 -7.602 1 97.69 98 MET A N 1
ATOM 737 C CA . MET A 1 98 ? -9.688 -15.594 -8.594 1 97.69 98 MET A CA 1
ATOM 738 C C . MET A 1 98 ? -9.125 -15.828 -9.992 1 97.69 98 MET A C 1
ATOM 740 O O . MET A 1 98 ? -8.031 -16.375 -10.148 1 97.69 98 MET A O 1
ATOM 744 N N . ASP A 1 99 ? -9.891 -15.391 -10.961 1 96.81 99 ASP A N 1
ATOM 745 C CA . ASP A 1 99 ? -9.43 -15.477 -12.344 1 96.81 99 ASP A CA 1
ATOM 746 C C . ASP A 1 99 ? -8.453 -14.344 -12.672 1 96.81 99 ASP A C 1
ATOM 748 O O . ASP A 1 99 ? -8.484 -13.289 -12.023 1 96.81 99 ASP A O 1
ATOM 752 N N . LEU A 1 100 ? -7.66 -14.547 -13.727 1 96.25 100 LEU A N 1
ATOM 753 C CA . LEU A 1 100 ? -6.676 -13.562 -14.148 1 96.25 100 LEU A CA 1
ATOM 754 C C . LEU A 1 100 ? -7.352 -12.25 -14.531 1 96.25 100 LEU A C 1
ATOM 756 O O . LEU A 1 100 ? -6.828 -11.172 -14.258 1 96.25 100 LEU A O 1
ATOM 760 N N . GLY A 1 101 ? -8.445 -12.344 -15.195 1 93.5 101 GLY A N 1
ATOM 761 C CA . GLY A 1 101 ? -9.156 -11.156 -15.633 1 93.5 101 GLY A CA 1
ATOM 762 C C . GLY A 1 101 ? -9.641 -10.297 -14.477 1 93.5 101 GLY A C 1
ATOM 763 O O . GLY A 1 101 ? -9.688 -9.07 -14.586 1 93.5 101 GLY A O 1
ATOM 764 N N . TYR A 1 102 ? -10.016 -10.938 -13.406 1 92.94 102 TYR A N 1
ATOM 765 C CA . TYR A 1 102 ? -10.438 -10.203 -12.219 1 92.94 102 TYR A CA 1
ATOM 766 C C . TYR A 1 102 ? -9.25 -9.539 -11.547 1 92.94 102 TYR A C 1
ATOM 768 O O . TYR A 1 102 ? -9.352 -8.406 -11.07 1 92.94 102 TYR A O 1
ATOM 776 N N . TRP A 1 103 ? -8.156 -10.188 -11.508 1 95 103 TRP A N 1
ATOM 777 C CA . TRP A 1 103 ? -6.949 -9.656 -10.891 1 95 103 TRP A CA 1
ATOM 778 C C . TRP A 1 103 ? -6.371 -8.516 -11.727 1 95 103 TRP A C 1
ATOM 780 O O . TRP A 1 103 ? -5.945 -7.492 -11.18 1 95 103 TRP A O 1
ATOM 790 N N . ASP A 1 104 ? -6.383 -8.719 -12.945 1 95.75 104 ASP A N 1
ATOM 791 C CA . ASP A 1 104 ? -5.852 -7.727 -13.867 1 95.75 104 ASP A CA 1
ATOM 792 C C . ASP A 1 104 ? -6.965 -7.125 -14.727 1 95.75 104 ASP A C 1
ATOM 794 O O . ASP A 1 104 ? -7.012 -7.344 -15.938 1 95.75 104 ASP A O 1
ATOM 798 N N . VAL A 1 105 ? -7.727 -6.348 -14.172 1 91.44 105 VAL A N 1
ATOM 799 C CA . VAL A 1 105 ? -8.953 -5.82 -14.75 1 91.44 105 VAL A CA 1
ATOM 800 C C . VAL A 1 105 ? -8.617 -4.938 -15.953 1 91.44 105 VAL A C 1
ATOM 802 O O . VAL A 1 105 ? -9.391 -4.863 -16.906 1 91.44 105 VAL A O 1
ATOM 805 N N . HIS A 1 106 ? -7.465 -4.34 -16 1 91.75 106 HIS A N 1
ATOM 806 C CA . HIS A 1 106 ? -7.129 -3.391 -17.062 1 91.75 106 HIS A CA 1
ATOM 807 C C . HIS A 1 106 ? -6.266 -4.047 -18.125 1 91.75 106 HIS A C 1
ATOM 809 O O . HIS A 1 106 ? -5.871 -3.391 -19.094 1 91.75 106 HIS A O 1
ATOM 815 N N . ASN A 1 107 ? -5.914 -5.281 -17.891 1 95.12 107 ASN A N 1
ATOM 816 C CA . ASN A 1 107 ? -5.078 -6.027 -18.828 1 95.12 107 ASN A CA 1
ATOM 817 C C . ASN A 1 107 ? -3.684 -5.414 -18.938 1 95.12 107 ASN A C 1
ATOM 819 O O . ASN A 1 107 ? -3.133 -5.316 -20.047 1 95.12 107 ASN A O 1
ATOM 823 N N . ASP A 1 108 ? -3.158 -4.953 -17.844 1 95.62 108 ASP A N 1
ATOM 824 C CA . ASP A 1 108 ? -1.836 -4.34 -17.812 1 95.62 108 ASP A CA 1
ATOM 825 C C . ASP A 1 108 ? -0.739 -5.398 -17.734 1 95.62 108 ASP A C 1
ATOM 827 O O . ASP A 1 108 ? 0.437 -5.102 -17.953 1 95.62 108 ASP A O 1
ATOM 831 N N . TYR A 1 109 ? -1.109 -6.59 -17.422 1 97.94 109 TYR A N 1
ATOM 832 C CA . TYR A 1 109 ? -0.121 -7.633 -17.188 1 97.94 109 TYR A CA 1
ATOM 833 C C . TYR A 1 109 ? -0.339 -8.82 -18.125 1 97.94 109 TYR A C 1
ATOM 835 O O . TYR A 1 109 ? -0.25 -9.977 -17.703 1 97.94 109 TYR A O 1
ATOM 843 N N . GLU A 1 110 ? -0.627 -8.531 -19.344 1 97.5 110 GLU A N 1
ATOM 844 C CA . GLU A 1 110 ? -0.823 -9.539 -20.375 1 97.5 110 GLU A CA 1
ATOM 845 C C . GLU A 1 110 ? 0.416 -10.422 -20.531 1 97.5 110 GLU A C 1
ATOM 847 O O . GLU A 1 110 ? 0.305 -11.617 -20.781 1 97.5 110 GLU A O 1
ATOM 852 N N . ASP A 1 111 ? 1.565 -9.836 -20.375 1 98.25 111 ASP A N 1
ATOM 853 C CA . ASP A 1 111 ? 2.811 -10.594 -20.484 1 98.25 111 ASP A CA 1
ATOM 854 C C . ASP A 1 111 ? 2.9 -11.648 -19.375 1 98.25 111 ASP A C 1
ATOM 856 O O . ASP A 1 111 ? 3.346 -12.773 -19.625 1 98.25 111 ASP A O 1
ATOM 860 N N . VAL A 1 112 ? 2.494 -11.344 -18.203 1 98.56 112 VAL A N 1
ATOM 861 C CA . VAL A 1 112 ? 2.467 -12.297 -17.094 1 98.56 112 VAL A CA 1
ATOM 862 C C . VAL A 1 112 ? 1.47 -13.414 -17.406 1 98.56 112 VAL A C 1
ATOM 864 O O . VAL A 1 112 ? 1.785 -14.594 -17.25 1 98.56 112 VAL A O 1
ATOM 867 N N . ARG A 1 113 ? 0.271 -13.055 -17.875 1 98.19 113 ARG A N 1
ATOM 868 C CA . ARG A 1 113 ? -0.742 -14.023 -18.266 1 98.19 113 ARG A CA 1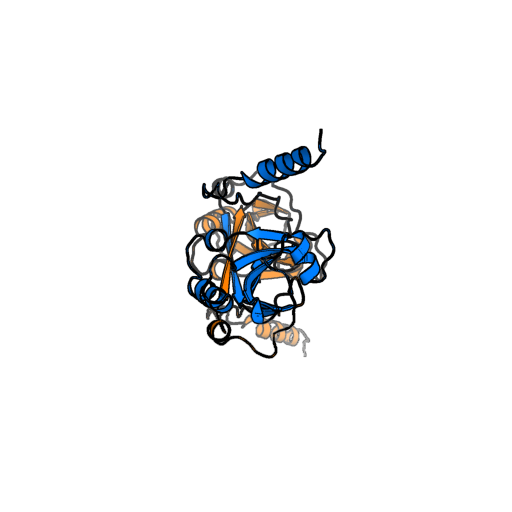
ATOM 869 C C . ARG A 1 113 ? -0.189 -15 -19.297 1 98.19 113 ARG A C 1
ATOM 871 O O . ARG A 1 113 ? -0.288 -16.219 -19.125 1 98.19 113 ARG A O 1
ATOM 878 N N . ASP A 1 114 ? 0.424 -14.453 -20.328 1 98.12 114 ASP A N 1
ATOM 879 C CA . ASP A 1 114 ? 0.93 -15.281 -21.422 1 98.12 114 ASP A CA 1
ATOM 880 C C . ASP A 1 114 ? 2.006 -16.25 -20.922 1 98.12 114 ASP A C 1
ATOM 882 O O . ASP A 1 114 ? 2.043 -17.406 -21.328 1 98.12 114 ASP A O 1
ATOM 886 N N . ALA A 1 115 ? 2.84 -15.773 -20.078 1 98.31 115 ALA A N 1
ATOM 887 C CA . ALA A 1 115 ? 3.914 -16.594 -19.531 1 98.31 115 ALA A CA 1
ATOM 888 C C . ALA A 1 115 ? 3.352 -17.781 -18.734 1 98.31 115 ALA A C 1
ATOM 890 O O . ALA A 1 115 ? 3.777 -18.922 -18.922 1 98.31 115 ALA A O 1
ATOM 891 N N . VAL A 1 116 ? 2.373 -17.516 -17.922 1 98.38 116 VAL A N 1
ATOM 892 C CA . VAL A 1 116 ? 1.857 -18.562 -17.031 1 98.38 116 VAL A CA 1
ATOM 893 C C . VAL A 1 116 ? 0.99 -19.531 -17.828 1 98.38 116 VAL A C 1
ATOM 895 O O . VAL A 1 116 ? 0.972 -20.734 -17.547 1 98.38 116 VAL A O 1
ATOM 898 N N . VAL A 1 117 ? 0.309 -19.016 -18.859 1 97.88 117 VAL A N 1
ATOM 899 C CA . VAL A 1 117 ? -0.455 -19.891 -19.734 1 97.88 117 VAL A CA 1
ATOM 900 C C . VAL A 1 117 ? 0.493 -20.844 -20.484 1 97.88 117 VAL A C 1
ATOM 902 O O . VAL A 1 117 ? 0.184 -22.016 -20.656 1 97.88 117 VAL A O 1
ATOM 905 N N . ALA A 1 118 ? 1.6 -20.359 -20.828 1 97.31 118 ALA A N 1
ATOM 906 C CA . ALA A 1 118 ? 2.604 -21.203 -21.469 1 97.31 118 ALA A CA 1
ATOM 907 C C . ALA A 1 118 ? 3.078 -22.312 -20.531 1 97.31 118 ALA A C 1
ATOM 909 O O . ALA A 1 118 ? 3.285 -23.453 -20.953 1 97.31 118 ALA A O 1
ATOM 910 N N . ILE A 1 119 ? 3.242 -22 -19.281 1 95.62 119 ILE A N 1
ATOM 911 C CA . ILE A 1 119 ? 3.652 -22.969 -18.281 1 95.62 119 ILE A CA 1
ATOM 912 C C . ILE A 1 119 ? 2.613 -24.078 -18.172 1 95.62 119 ILE A C 1
ATOM 914 O O . ILE A 1 119 ? 2.965 -25.25 -18 1 95.62 119 ILE A O 1
ATOM 918 N N . ALA A 1 120 ? 1.404 -23.703 -18.344 1 96.44 120 ALA A N 1
ATOM 919 C CA . ALA A 1 120 ? 0.293 -24.641 -18.234 1 96.44 120 ALA A CA 1
ATOM 920 C C . ALA A 1 120 ? 0.035 -25.344 -19.562 1 96.44 120 ALA A C 1
ATOM 922 O O . ALA A 1 120 ? -1.055 -25.875 -19.797 1 96.44 120 ALA A O 1
ATOM 923 N N . GLY A 1 121 ? 0.968 -25.266 -20.531 1 95.12 121 GLY A N 1
ATOM 924 C CA . GLY A 1 121 ? 0.846 -25.969 -21.797 1 95.12 121 GLY A CA 1
ATOM 925 C C . GLY A 1 121 ? -0.121 -25.281 -22.75 1 95.12 121 GLY A C 1
ATOM 926 O O . GLY A 1 121 ? -0.743 -25.953 -23.594 1 95.12 121 GLY A O 1
ATOM 927 N N . GLY A 1 122 ? -0.375 -24.047 -22.516 1 96.38 122 GLY A N 1
ATOM 928 C CA . GLY A 1 122 ? -1.271 -23.297 -23.375 1 96.38 122 GLY A CA 1
ATOM 929 C C . GLY A 1 122 ? -2.721 -23.359 -22.938 1 96.38 122 GLY A C 1
ATOM 930 O O . GLY A 1 122 ? -3.602 -22.812 -23.594 1 96.38 122 GLY A O 1
ATOM 931 N N . ASN A 1 123 ? -2.971 -24.031 -21.844 1 96 123 ASN A N 1
ATOM 932 C CA . ASN A 1 123 ? -4.332 -24.188 -21.328 1 96 123 ASN A CA 1
ATOM 933 C C . ASN A 1 123 ? -4.66 -23.125 -20.281 1 96 123 ASN A C 1
ATOM 935 O O . ASN A 1 123 ? -4.32 -23.281 -19.109 1 96 123 ASN A O 1
ATOM 939 N N . ALA A 1 124 ? -5.418 -22.141 -20.625 1 95.5 124 ALA A N 1
ATOM 940 C CA . ALA A 1 124 ? -5.738 -21 -19.766 1 95.5 124 ALA A CA 1
ATOM 941 C C . ALA A 1 124 ? -6.613 -21.438 -18.594 1 95.5 124 ALA A C 1
ATOM 943 O O . ALA A 1 124 ? -6.699 -20.734 -17.578 1 95.5 124 ALA A O 1
ATOM 944 N N . SER A 1 125 ? -7.262 -22.562 -18.719 1 96 125 SER A N 1
ATOM 945 C CA . SER A 1 125 ? -8.141 -23.031 -17.641 1 96 125 SER A CA 1
ATOM 946 C C . SER A 1 125 ? -7.336 -23.547 -16.453 1 96 125 SER A C 1
ATOM 948 O O . SER A 1 125 ? -7.883 -23.75 -15.375 1 96 125 SER A O 1
ATOM 950 N N . LEU A 1 126 ? -6.078 -23.797 -16.719 1 97.44 126 LEU A N 1
ATOM 951 C CA . LEU A 1 126 ? -5.199 -24.312 -15.672 1 97.44 126 LEU A CA 1
ATOM 952 C C . LEU A 1 126 ? -4.355 -23.188 -15.07 1 97.44 126 LEU A C 1
ATOM 954 O O . LEU A 1 126 ? -3.256 -23.438 -14.57 1 97.44 126 LEU A O 1
ATOM 958 N N . VAL A 1 127 ? -4.836 -21.953 -15.195 1 98.44 127 VAL A N 1
ATOM 959 C CA . VAL A 1 127 ? -4.184 -20.781 -14.617 1 98.44 127 VAL A CA 1
ATOM 960 C C . VAL A 1 127 ? -5.141 -20.078 -13.656 1 98.44 127 VAL A C 1
ATOM 962 O O . VAL A 1 127 ? -6.32 -19.906 -13.961 1 98.44 127 VAL A O 1
ATOM 965 N N . LYS A 1 128 ? -4.652 -19.719 -12.438 1 98.56 128 LYS A N 1
ATOM 966 C CA . LYS A 1 128 ? -5.422 -18.984 -11.445 1 98.56 128 LYS A CA 1
ATOM 967 C C . LYS A 1 128 ? -4.527 -18.031 -10.648 1 98.56 128 LYS A C 1
ATOM 969 O O . LYS A 1 128 ? -3.301 -18.141 -10.711 1 98.56 128 LYS A O 1
ATOM 974 N N . VAL A 1 129 ? -5.172 -17.109 -10.039 1 98.88 129 VAL A N 1
ATOM 975 C CA . VAL A 1 129 ? -4.488 -16.219 -9.109 1 98.88 129 VAL A CA 1
ATOM 976 C C . VAL A 1 129 ? -4.957 -16.5 -7.684 1 98.88 129 VAL A C 1
ATOM 978 O O . VAL A 1 129 ? -6.156 -16.641 -7.434 1 98.88 129 VAL A O 1
ATOM 981 N N . TYR A 1 130 ? -4.012 -16.672 -6.801 1 98.69 130 TYR A N 1
ATOM 982 C CA . TYR A 1 130 ? -4.285 -16.812 -5.375 1 98.69 130 TYR A CA 1
ATOM 983 C C . TYR A 1 130 ? -3.787 -15.586 -4.605 1 98.69 130 TYR A C 1
ATOM 985 O O . TYR A 1 130 ? -2.625 -15.195 -4.73 1 98.69 130 TYR A O 1
ATOM 993 N N . ARG A 1 131 ? -4.723 -14.969 -3.883 1 97.62 131 ARG A N 1
ATOM 994 C CA . ARG A 1 131 ? -4.387 -13.852 -3.006 1 97.62 131 ARG A CA 1
ATOM 995 C C . ARG A 1 131 ? -4.207 -14.32 -1.565 1 97.62 131 ARG A C 1
ATOM 997 O O . ARG A 1 131 ? -5.145 -14.828 -0.952 1 97.62 131 ARG A O 1
ATOM 1004 N N . VAL A 1 132 ? -3.018 -14.133 -1.082 1 96.81 132 VAL A N 1
ATOM 1005 C CA . VAL A 1 132 ? -2.707 -14.477 0.301 1 96.81 132 VAL A CA 1
ATOM 1006 C C . VAL A 1 132 ? -2.637 -13.211 1.147 1 96.81 132 VAL A C 1
ATOM 1008 O O . VAL A 1 132 ? -1.807 -12.336 0.896 1 96.81 132 VAL A O 1
ATOM 1011 N N . THR A 1 133 ? -3.516 -13.203 2.131 1 92.81 133 THR A N 1
ATOM 1012 C CA . THR A 1 133 ? -3.574 -12.008 2.973 1 92.81 133 THR A CA 1
ATOM 1013 C C . THR A 1 133 ? -2.424 -12 3.977 1 92.81 133 THR A C 1
ATOM 1015 O O . THR A 1 133 ? -2.166 -13.008 4.645 1 92.81 133 THR A O 1
ATOM 1018 N N . GLY A 1 134 ? -1.665 -10.883 3.918 1 88.62 134 GLY A N 1
ATOM 1019 C CA . GLY A 1 134 ? -0.626 -10.672 4.914 1 88.62 134 GLY A CA 1
ATOM 1020 C C . GLY A 1 134 ? -1.059 -9.75 6.039 1 88.62 134 GLY A C 1
ATOM 1021 O O . GLY A 1 134 ? -2.254 -9.602 6.305 1 88.62 134 GLY A O 1
ATOM 1022 N N . SER A 1 135 ? -0.02 -9.305 6.719 1 81.56 135 SER A N 1
ATOM 1023 C CA . SER A 1 135 ? -0.293 -8.367 7.801 1 81.56 135 SER A CA 1
ATOM 1024 C C . SER A 1 135 ? -0.587 -6.973 7.266 1 81.56 135 SER A C 1
ATOM 1026 O O . SER A 1 135 ? 0.002 -6.547 6.27 1 81.56 135 SER A O 1
ATOM 1028 N N . GLY A 1 136 ? -1.544 -6.332 8.047 1 76 136 GLY A N 1
ATOM 1029 C CA . GLY A 1 136 ? -1.869 -4.965 7.668 1 76 136 GLY A CA 1
ATOM 1030 C C . GLY A 1 136 ? -2.49 -4.863 6.285 1 76 136 GLY A C 1
ATOM 1031 O O . GLY A 1 136 ? -3.477 -5.539 5.992 1 76 136 GLY A O 1
ATOM 1032 N N . ALA A 1 137 ? -1.814 -3.98 5.395 1 78.31 137 ALA A N 1
ATOM 1033 C CA . ALA A 1 137 ? -2.33 -3.709 4.055 1 78.31 137 ALA A CA 1
ATOM 1034 C C . ALA A 1 137 ? -1.628 -4.57 3.012 1 78.31 137 ALA A C 1
ATOM 1036 O O . ALA A 1 137 ? -1.794 -4.359 1.808 1 78.31 137 ALA A O 1
ATOM 1037 N N . ARG A 1 138 ? -0.923 -5.609 3.549 1 84 138 ARG A N 1
ATOM 1038 C CA . ARG A 1 138 ? -0.113 -6.367 2.602 1 84 138 ARG A CA 1
ATOM 1039 C C . ARG A 1 138 ? -0.824 -7.645 2.174 1 84 138 ARG A C 1
ATOM 1041 O O . ARG A 1 138 ? -1.533 -8.266 2.969 1 84 138 ARG A O 1
ATOM 1048 N N . ALA A 1 139 ? -0.689 -7.898 0.934 1 91 139 ALA A N 1
ATOM 1049 C CA . ALA A 1 139 ? -1.118 -9.164 0.344 1 91 139 ALA A CA 1
ATOM 1050 C C . ALA A 1 139 ? -0.122 -9.641 -0.708 1 91 139 ALA A C 1
ATOM 1052 O O . ALA A 1 139 ? 0.648 -8.852 -1.252 1 91 139 ALA A O 1
ATOM 1053 N N . GLU A 1 140 ? -0.113 -10.945 -0.841 1 95.25 140 GLU A N 1
ATOM 1054 C CA . GLU A 1 140 ? 0.688 -11.508 -1.925 1 95.25 140 GLU A CA 1
ATOM 1055 C C . GLU A 1 140 ? -0.193 -12.211 -2.955 1 95.25 140 GLU A C 1
ATOM 1057 O O . GLU A 1 140 ? -1.068 -13 -2.596 1 95.25 140 GLU A O 1
ATOM 1062 N N . TYR A 1 141 ? 0.038 -11.82 -4.238 1 97.19 141 TYR A N 1
ATOM 1063 C CA . TYR A 1 141 ? -0.636 -12.508 -5.336 1 97.19 141 TYR A CA 1
ATOM 1064 C C . TYR A 1 141 ? 0.267 -13.57 -5.953 1 97.19 141 TYR A C 1
ATOM 1066 O O . TYR A 1 141 ? 1.442 -13.312 -6.227 1 97.19 141 TYR A O 1
ATOM 1074 N N . TYR A 1 142 ? -0.291 -14.734 -6.07 1 98.25 142 TYR A N 1
ATOM 1075 C CA . TYR A 1 142 ? 0.338 -15.836 -6.801 1 98.25 142 TYR A CA 1
ATOM 1076 C C . TYR A 1 142 ? -0.367 -16.078 -8.133 1 98.25 142 TYR A C 1
ATOM 1078 O O . TYR A 1 142 ? -1.521 -16.516 -8.156 1 98.25 142 TYR A O 1
ATOM 1086 N N . VAL A 1 143 ? 0.273 -15.758 -9.219 1 98.69 143 VAL A N 1
ATOM 1087 C CA . VAL A 1 143 ? -0.221 -16.047 -10.562 1 98.69 143 VAL A CA 1
ATOM 1088 C C . VAL A 1 143 ? 0.404 -17.344 -11.078 1 98.69 143 VAL A C 1
ATOM 1090 O O . VAL A 1 143 ? 1.577 -17.359 -11.453 1 98.69 143 VAL A O 1
ATOM 1093 N N . LEU A 1 144 ? -0.443 -18.422 -11.094 1 98.38 144 LEU A N 1
ATOM 1094 C CA . LEU A 1 144 ? 0.148 -19.75 -11.227 1 98.38 144 LEU A CA 1
ATOM 1095 C C . LEU A 1 144 ? -0.54 -20.531 -12.336 1 98.38 144 LEU A C 1
ATOM 1097 O O . LEU A 1 144 ? -1.751 -20.406 -12.531 1 98.38 144 LEU A O 1
ATOM 1101 N N . GLY A 1 145 ? 0.258 -21.266 -13.031 1 98 145 GLY A N 1
ATOM 1102 C CA . GLY A 1 145 ? -0.194 -22.312 -13.93 1 98 145 GLY A CA 1
ATOM 1103 C C . GLY A 1 145 ? 0.172 -23.703 -13.461 1 98 145 GLY A C 1
ATOM 1104 O O . GLY A 1 145 ? 1.243 -23.906 -12.883 1 98 145 GLY A O 1
ATOM 1105 N N . LEU A 1 146 ? -0.723 -24.641 -13.703 1 97.69 146 LEU A N 1
ATOM 1106 C CA . LEU A 1 146 ? -0.462 -26.031 -13.359 1 97.69 146 LEU A CA 1
ATOM 1107 C C . LEU A 1 146 ? 0.303 -26.734 -14.477 1 97.69 146 LEU A C 1
ATOM 1109 O O . LEU A 1 146 ? -0.201 -26.859 -15.594 1 97.69 146 LEU A O 1
ATOM 1113 N N . ALA A 1 147 ? 1.492 -27.094 -14.156 1 94.19 147 ALA A N 1
ATOM 1114 C CA . ALA A 1 147 ? 2.262 -27.984 -15.023 1 94.19 147 ALA A CA 1
ATOM 1115 C C . ALA A 1 147 ? 2.125 -29.438 -14.578 1 94.19 147 ALA A C 1
ATOM 1117 O O . ALA A 1 147 ? 3.01 -29.969 -13.914 1 94.19 147 ALA A O 1
ATOM 1118 N N . LYS A 1 148 ? 1.15 -30.031 -15.094 1 92.19 148 LYS A N 1
ATOM 1119 C CA . LYS A 1 148 ? 0.735 -31.344 -14.609 1 92.19 148 LYS A CA 1
ATOM 1120 C C . LYS A 1 148 ? 1.843 -32.375 -14.805 1 92.19 148 LYS A C 1
ATOM 1122 O O . LYS A 1 148 ? 2.121 -33.188 -13.906 1 92.19 148 LYS A O 1
ATOM 1127 N N . GLU A 1 149 ? 2.428 -32.406 -15.938 1 91.31 149 GLU A N 1
ATOM 1128 C CA . GLU A 1 149 ? 3.447 -33.406 -16.266 1 91.31 149 GLU A CA 1
ATOM 1129 C C . GLU A 1 149 ? 4.648 -33.281 -15.328 1 91.31 149 GLU A C 1
ATOM 1131 O O . GLU A 1 149 ? 5.336 -34.25 -15.055 1 91.31 149 GLU A O 1
ATOM 1136 N N . LYS A 1 150 ? 4.855 -32.062 -14.797 1 92.19 150 LYS A N 1
ATOM 1137 C CA . LYS A 1 150 ? 5.992 -31.812 -13.914 1 92.19 150 LYS A CA 1
ATOM 1138 C C . LYS A 1 150 ? 5.582 -31.891 -12.445 1 92.19 150 LYS A C 1
ATOM 1140 O O . LYS A 1 150 ? 6.434 -31.875 -11.555 1 92.19 150 LYS A O 1
ATOM 1145 N N . GLY A 1 151 ? 4.281 -31.938 -12.133 1 93.69 151 GLY A N 1
ATOM 1146 C CA . GLY A 1 151 ? 3.793 -32 -10.766 1 93.69 151 GLY A CA 1
ATOM 1147 C C . GLY A 1 151 ? 4.062 -30.719 -9.984 1 93.69 151 GLY A C 1
ATOM 1148 O O . GLY A 1 151 ? 4.457 -30.781 -8.812 1 93.69 151 GLY A O 1
ATOM 1149 N N . VAL A 1 152 ? 3.906 -29.547 -10.672 1 95.25 152 VAL A N 1
ATOM 1150 C CA . VAL A 1 152 ? 4.215 -28.312 -9.969 1 95.25 152 VAL A CA 1
ATOM 1151 C C . VAL A 1 152 ? 3.193 -27.234 -10.344 1 95.25 152 VAL A C 1
ATOM 1153 O O . VAL A 1 152 ? 2.588 -27.297 -11.422 1 95.25 152 VAL A O 1
ATOM 1156 N N . LEU A 1 153 ? 2.906 -26.391 -9.406 1 97.12 153 LEU A N 1
ATOM 1157 C CA . LEU A 1 153 ? 2.361 -25.062 -9.672 1 97.12 153 LEU A CA 1
ATOM 1158 C C . LEU A 1 153 ? 3.479 -24.047 -9.883 1 97.12 153 LEU A C 1
ATOM 1160 O O . LEU A 1 153 ? 4.305 -23.828 -9 1 97.12 153 LEU A O 1
ATOM 1164 N N . GLU A 1 154 ? 3.469 -23.484 -11.117 1 96.5 154 GLU A N 1
ATOM 1165 C CA . GLU A 1 154 ? 4.578 -22.594 -11.43 1 96.5 154 GLU A CA 1
ATOM 1166 C C . GLU A 1 154 ? 4.074 -21.281 -12.008 1 96.5 154 GLU A C 1
ATOM 1168 O O . GLU A 1 154 ? 3.047 -21.25 -12.695 1 96.5 154 GLU A O 1
ATOM 1173 N N . GLY A 1 155 ? 4.84 -20.141 -11.711 1 97.88 155 GLY A N 1
ATOM 1174 C CA . GLY A 1 155 ? 4.543 -18.797 -12.18 1 97.88 155 GLY A CA 1
ATOM 1175 C C . GLY A 1 155 ? 5.309 -17.734 -11.43 1 97.88 155 GLY A C 1
ATOM 1176 O O . GLY A 1 155 ? 6.535 -17.781 -11.344 1 97.88 155 GLY A O 1
ATOM 1177 N N . VAL A 1 156 ? 4.504 -16.734 -10.984 1 98.06 156 VAL A N 1
ATOM 1178 C CA . VAL A 1 156 ? 5.145 -15.641 -10.273 1 98.06 156 VAL A CA 1
ATOM 1179 C C . VAL A 1 156 ? 4.309 -15.25 -9.055 1 98.06 156 VAL A C 1
ATOM 1181 O O . VAL A 1 156 ? 3.105 -15.516 -9.008 1 98.06 156 VAL A O 1
ATOM 1184 N N . LYS A 1 157 ? 4.934 -14.68 -8.078 1 97.12 157 LYS A N 1
ATOM 1185 C CA . LYS A 1 157 ? 4.262 -14.008 -6.965 1 97.12 157 LYS A CA 1
ATOM 1186 C C . LYS A 1 157 ? 4.707 -12.555 -6.848 1 97.12 157 LYS A C 1
ATOM 1188 O O . LYS A 1 157 ? 5.766 -12.18 -7.359 1 97.12 157 LYS A O 1
ATOM 1193 N N . VAL A 1 158 ? 3.84 -11.766 -6.223 1 95.44 158 VAL A N 1
ATOM 1194 C CA . VAL A 1 158 ? 4.18 -10.359 -6.047 1 95.44 158 VAL A CA 1
ATOM 1195 C C . VAL A 1 158 ? 3.463 -9.797 -4.82 1 95.44 158 VAL A C 1
ATOM 1197 O O . VAL A 1 158 ? 2.303 -10.133 -4.566 1 95.44 158 VAL A O 1
ATOM 1200 N N . LEU A 1 159 ? 4.18 -9 -4.094 1 91.69 159 LEU A N 1
ATOM 1201 C CA . LEU A 1 159 ? 3.598 -8.297 -2.961 1 91.69 159 LEU A CA 1
ATOM 1202 C C . LEU A 1 159 ? 2.707 -7.148 -3.436 1 91.69 159 LEU A C 1
ATOM 1204 O O . LEU A 1 159 ? 3.074 -6.41 -4.352 1 91.69 159 LEU A O 1
ATOM 1208 N N . ALA A 1 160 ? 1.569 -7.098 -2.891 1 89.69 160 ALA A N 1
ATOM 1209 C CA . ALA A 1 160 ? 0.661 -5.973 -3.105 1 89.69 160 ALA A CA 1
ATOM 1210 C C . ALA A 1 160 ? 0.333 -5.273 -1.79 1 89.69 160 ALA A C 1
ATOM 1212 O O . ALA A 1 160 ? 0.264 -5.914 -0.739 1 89.69 160 ALA A O 1
ATOM 1213 N N . VAL A 1 161 ? 0.284 -4.008 -1.887 1 83.81 161 VAL A N 1
ATOM 1214 C CA . VAL A 1 161 ? -0.153 -3.223 -0.738 1 83.81 161 VAL A CA 1
ATOM 1215 C C . VAL A 1 161 ? -1.565 -2.695 -0.981 1 83.81 161 VAL A C 1
ATOM 1217 O O . VAL A 1 161 ? -1.815 -2.002 -1.97 1 83.81 161 VAL A O 1
ATOM 1220 N N . GLU A 1 162 ? -2.455 -3.201 -0.084 1 77.44 162 GLU A N 1
ATOM 1221 C CA . GLU A 1 162 ? -3.873 -2.908 -0.266 1 77.44 162 GLU A CA 1
ATOM 1222 C C . GLU A 1 162 ? -4.461 -2.236 0.972 1 77.44 162 GLU A C 1
ATOM 1224 O O . GLU A 1 162 ? -4.047 -2.525 2.096 1 77.44 162 GLU A O 1
ATOM 1229 N N . SER A 1 163 ? -4.992 -1.002 0.872 1 68.25 163 SER A N 1
ATOM 1230 C CA . SER A 1 163 ? -5.59 -0.296 2.002 1 68.25 163 SER A CA 1
ATOM 1231 C C . SER A 1 163 ? -7.023 -0.753 2.246 1 68.25 163 SER A C 1
ATOM 1233 O O . SER A 1 163 ? -7.719 -1.155 1.312 1 68.25 163 SER A O 1
ATOM 1235 N N . MET B 1 1 ? 39.719 32.906 25.438 1 27.47 1 MET B N 1
ATOM 1236 C CA . MET B 1 1 ? 39.406 32.594 24.047 1 27.47 1 MET B CA 1
ATOM 1237 C C . MET B 1 1 ? 38.156 31.75 23.938 1 27.47 1 MET B C 1
ATOM 1239 O O . MET B 1 1 ? 38.094 30.672 24.531 1 27.47 1 MET B O 1
ATOM 1243 N N . SER B 1 2 ? 36.844 32.344 23.75 1 32.56 2 SER B N 1
ATOM 1244 C CA . SER B 1 2 ? 35.469 32.125 24.156 1 32.56 2 SER B CA 1
ATOM 1245 C C . SER B 1 2 ? 34.812 31.016 23.344 1 32.56 2 SER B C 1
ATOM 1247 O O . SER B 1 2 ? 35.156 30.844 22.156 1 32.56 2 SER B O 1
ATOM 1249 N N . ASN B 1 3 ? 34.375 29.844 24.062 1 38.75 3 ASN B N 1
ATOM 1250 C CA . ASN B 1 3 ? 33.719 28.578 23.781 1 38.75 3 ASN B CA 1
ATOM 1251 C C . ASN B 1 3 ? 32.5 28.75 22.891 1 38.75 3 ASN B C 1
ATOM 1253 O O . ASN B 1 3 ? 31.719 27.828 22.703 1 38.75 3 ASN B O 1
ATOM 1257 N N . GLU B 1 4 ? 32.062 29.984 22.594 1 40.28 4 GLU B N 1
ATOM 1258 C CA . GLU B 1 4 ? 30.859 30.312 21.828 1 40.28 4 GLU B CA 1
ATOM 1259 C C . GLU B 1 4 ? 31.031 29.922 20.359 1 40.28 4 GLU B C 1
ATOM 1261 O O . GLU B 1 4 ? 30.047 29.703 19.656 1 40.28 4 GLU B O 1
ATOM 1266 N N . ASP B 1 5 ? 32.281 30.078 19.781 1 41.94 5 ASP B N 1
ATOM 1267 C CA . ASP B 1 5 ? 32.469 29.938 18.344 1 41.94 5 ASP B CA 1
ATOM 1268 C C . ASP B 1 5 ? 32.219 28.5 17.891 1 41.94 5 ASP B C 1
ATOM 1270 O O . ASP B 1 5 ? 31.953 28.25 16.703 1 41.94 5 ASP B O 1
ATOM 1274 N N . ALA B 1 6 ? 32.656 27.547 18.688 1 39.5 6 ALA B N 1
ATOM 1275 C CA . ALA B 1 6 ? 32.656 26.156 18.234 1 39.5 6 ALA B CA 1
ATOM 1276 C C . ALA B 1 6 ? 31.25 25.641 18.016 1 39.5 6 ALA B C 1
ATOM 1278 O O . ALA B 1 6 ? 31.031 24.703 17.25 1 39.5 6 ALA B O 1
ATOM 1279 N N . GLU B 1 7 ? 30.312 26.109 18.844 1 36.34 7 GLU B N 1
ATOM 1280 C CA . GLU B 1 7 ? 28.969 25.578 18.719 1 36.34 7 GLU B CA 1
ATOM 1281 C C . GLU B 1 7 ? 28.312 26.031 17.406 1 36.34 7 GLU B C 1
ATOM 1283 O O . GLU B 1 7 ? 27.406 25.375 16.906 1 36.34 7 GLU B O 1
ATOM 1288 N N . TYR B 1 8 ? 28.719 27.281 16.844 1 36.22 8 TYR B N 1
ATOM 1289 C CA . TYR B 1 8 ? 28.125 27.781 15.617 1 36.22 8 TYR B CA 1
ATOM 1290 C C . TYR B 1 8 ? 28.5 26.906 14.422 1 36.22 8 TYR B C 1
ATOM 1292 O O . TYR B 1 8 ? 27.672 26.625 13.562 1 36.22 8 TYR B O 1
ATOM 1300 N N . ALA B 1 9 ? 29.781 26.484 14.305 1 37.22 9 ALA B N 1
ATOM 1301 C CA . ALA B 1 9 ? 30.219 25.781 13.109 1 37.22 9 ALA B CA 1
ATOM 1302 C C . ALA B 1 9 ? 29.469 24.453 12.945 1 37.22 9 ALA B C 1
ATOM 1304 O O . ALA B 1 9 ? 29.172 24.047 11.82 1 37.22 9 ALA B O 1
ATOM 1305 N N . ALA B 1 10 ? 29.203 23.734 13.961 1 33.56 10 ALA B N 1
ATOM 1306 C CA . ALA B 1 10 ? 28.578 22.422 13.805 1 33.56 10 ALA B CA 1
ATOM 1307 C C . ALA B 1 10 ? 27.141 22.547 13.32 1 33.56 10 ALA B C 1
ATOM 1309 O O . ALA B 1 10 ? 26.547 21.578 12.867 1 33.56 10 ALA B O 1
ATOM 1310 N N . PHE B 1 11 ? 26.375 23.672 13.508 1 36.22 11 PHE B N 1
ATOM 1311 C CA . PHE B 1 11 ? 25.016 23.875 13.031 1 36.22 11 PHE B CA 1
ATOM 1312 C C . PHE B 1 11 ? 25 24.031 11.516 1 36.22 11 PHE B C 1
ATOM 1314 O O . PHE B 1 11 ? 24.109 23.5 10.852 1 36.22 11 PHE B O 1
ATOM 1321 N N . LEU B 1 12 ? 25.922 24.859 10.875 1 36.53 12 LEU B N 1
ATOM 1322 C CA . LEU B 1 12 ? 25.938 25.141 9.445 1 36.53 12 LEU B CA 1
ATOM 1323 C C . LEU B 1 12 ? 26.188 23.875 8.648 1 36.53 12 LEU B C 1
ATOM 1325 O O . LEU B 1 12 ? 25.766 23.766 7.496 1 36.53 12 LEU B O 1
ATOM 1329 N N . GLU B 1 13 ? 27.062 22.953 9.07 1 33.97 13 GLU B N 1
ATOM 1330 C CA . GLU B 1 13 ? 27.297 21.781 8.234 1 33.97 13 GLU B CA 1
ATOM 1331 C C . GLU B 1 13 ? 26.031 20.953 8.055 1 33.97 13 GLU B C 1
ATOM 1333 O O . GLU B 1 13 ? 25.859 20.297 7.031 1 33.97 13 GLU B O 1
ATOM 1338 N N . LYS B 1 14 ? 25.109 20.859 9.047 1 33.53 14 LYS B N 1
ATOM 1339 C CA . LYS B 1 14 ? 23.906 20.062 8.836 1 33.53 14 LYS B CA 1
ATOM 1340 C C . LYS B 1 14 ? 22.938 20.781 7.895 1 33.53 14 LYS B C 1
ATOM 1342 O O . LYS B 1 14 ? 22.109 20.156 7.242 1 33.53 14 LYS B O 1
ATOM 1347 N N . SER B 1 15 ? 22.906 22.125 7.746 1 34.25 15 SER B N 1
ATOM 1348 C CA . SER B 1 15 ? 21.938 22.891 6.969 1 34.25 15 SER B CA 1
ATOM 1349 C C . SER B 1 15 ? 22.188 22.75 5.473 1 34.25 15 SER B C 1
ATOM 1351 O O . SER B 1 15 ? 21.406 23.25 4.656 1 34.25 15 SER B O 1
ATOM 1353 N N . ASN B 1 16 ? 23.406 22.703 5.078 1 33.09 16 ASN B N 1
ATOM 1354 C CA . ASN B 1 16 ? 23.594 22.828 3.637 1 33.09 16 ASN B CA 1
ATOM 1355 C C . ASN B 1 16 ? 22.984 21.656 2.883 1 33.09 16 ASN B C 1
ATOM 1357 O O . ASN B 1 16 ? 23.531 21.219 1.867 1 33.09 16 ASN B O 1
ATOM 1361 N N . LYS B 1 17 ? 22.344 20.734 3.592 1 31.16 17 LYS B N 1
ATOM 1362 C CA . LYS B 1 17 ? 21.75 19.75 2.691 1 31.16 17 LYS B CA 1
ATOM 1363 C C . LYS B 1 17 ? 20.859 20.422 1.651 1 31.16 17 LYS B C 1
ATOM 1365 O O . LYS B 1 17 ? 19.922 21.156 2.002 1 31.16 17 LYS B O 1
ATOM 1370 N N . ASP B 1 18 ? 21.453 20.812 0.505 1 31.52 18 ASP B N 1
ATOM 1371 C CA . ASP B 1 18 ? 20.828 21.297 -0.718 1 31.52 18 ASP B CA 1
ATOM 1372 C C . ASP B 1 18 ? 19.531 20.547 -1.009 1 31.52 18 ASP B C 1
ATOM 1374 O O . ASP B 1 18 ? 19.562 19.344 -1.321 1 31.52 18 ASP B O 1
ATOM 1378 N N . TYR B 1 19 ? 18.391 20.828 -0.462 1 30.09 19 TYR B N 1
ATOM 1379 C CA . TYR B 1 19 ? 17.047 20.375 -0.782 1 30.09 19 TYR B CA 1
ATOM 1380 C C . TYR B 1 19 ? 16.75 20.547 -2.268 1 30.09 19 TYR B C 1
ATOM 1382 O O . TYR B 1 19 ? 15.602 20.453 -2.693 1 30.09 19 TYR B O 1
ATOM 1390 N N . SER B 1 20 ? 17.5 21.375 -3.029 1 30.44 20 SER B N 1
ATOM 1391 C CA . SER B 1 20 ? 17.109 21.672 -4.402 1 30.44 20 SER B CA 1
ATOM 1392 C C . SER B 1 20 ? 16.828 20.391 -5.188 1 30.44 20 SER B C 1
ATOM 1394 O O . SER B 1 20 ? 15.938 20.359 -6.035 1 30.44 20 SER B O 1
ATOM 1396 N N . LYS B 1 21 ? 17.969 19.828 -5.723 1 29.03 21 LYS B N 1
ATOM 1397 C CA . LYS B 1 21 ? 17.797 18.875 -6.809 1 29.03 21 LYS B CA 1
ATOM 1398 C C . LYS B 1 21 ? 16.891 17.719 -6.371 1 29.03 21 LYS B C 1
ATOM 1400 O O . LYS B 1 21 ? 17.109 17.109 -5.316 1 29.03 21 LYS B O 1
ATOM 1405 N N . PRO B 1 22 ? 15.555 17.75 -6.926 1 30.03 22 PRO B N 1
ATOM 1406 C CA . PRO B 1 22 ? 14.812 16.5 -6.727 1 30.03 22 PRO B CA 1
ATOM 1407 C C . PRO B 1 22 ? 15.711 15.266 -6.719 1 30.03 22 PRO B C 1
ATOM 1409 O O . PRO B 1 22 ? 16.297 14.922 -7.75 1 30.03 22 PRO B O 1
ATOM 1412 N N . SER B 1 23 ? 16.672 15.359 -5.918 1 27.52 23 SER B N 1
ATOM 1413 C CA . SER B 1 23 ? 17.5 14.156 -5.977 1 27.52 23 SER B CA 1
ATOM 1414 C C . SER B 1 23 ? 16.688 12.961 -6.461 1 27.52 23 SER B C 1
ATOM 1416 O O . SER B 1 23 ? 15.461 12.992 -6.473 1 27.52 23 SER B O 1
ATOM 1418 N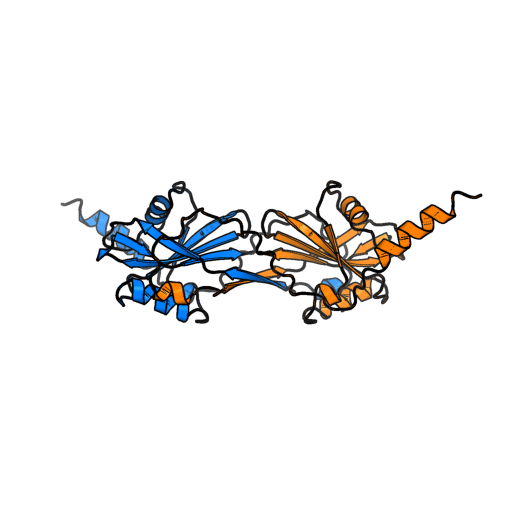 N . GLY B 1 24 ? 17.438 11.711 -6.355 1 25.53 24 GLY B N 1
ATOM 1419 C CA . GLY B 1 24 ? 17.156 10.375 -6.848 1 25.53 24 GLY B CA 1
ATOM 1420 C C . GLY B 1 24 ? 15.734 9.93 -6.586 1 25.53 24 GLY B C 1
ATOM 1421 O O . GLY B 1 24 ? 15.008 10.562 -5.812 1 25.53 24 GLY B O 1
ATOM 1422 N N . GLY B 1 25 ? 15.141 9.094 -7.555 1 28.52 25 GLY B N 1
ATOM 1423 C CA . GLY B 1 25 ? 14.188 8 -7.449 1 28.52 25 GLY B CA 1
ATOM 1424 C C . GLY B 1 25 ? 14.039 7.477 -6.035 1 28.52 25 GLY B C 1
ATOM 1425 O O . GLY B 1 25 ? 15.031 7.152 -5.375 1 28.52 25 GLY B O 1
ATOM 1426 N N . VAL B 1 26 ? 13.398 8.227 -5.145 1 29.58 26 VAL B N 1
ATOM 1427 C CA . VAL B 1 26 ? 13.094 7.375 -4 1 29.58 26 VAL B CA 1
ATOM 1428 C C . VAL B 1 26 ? 13.32 5.91 -4.371 1 29.58 26 VAL B C 1
ATOM 1430 O O . VAL B 1 26 ? 12.57 5.34 -5.16 1 29.58 26 VAL B O 1
ATOM 1433 N N . GLY B 1 27 ? 14.508 5.73 -4.746 1 27.34 27 GLY B N 1
ATOM 1434 C CA . GLY B 1 27 ? 14.828 4.312 -4.809 1 27.34 27 GLY B CA 1
ATOM 1435 C C . GLY B 1 27 ? 14.102 3.486 -3.77 1 27.34 27 GLY B C 1
ATOM 1436 O O . GLY B 1 27 ? 14.18 3.773 -2.572 1 27.34 27 GLY B O 1
ATOM 1437 N N . ALA B 1 28 ? 12.859 3.121 -4.137 1 29.7 28 ALA B N 1
ATOM 1438 C CA . ALA B 1 28 ? 12.336 1.958 -3.426 1 29.7 28 ALA B CA 1
ATOM 1439 C C . ALA B 1 28 ? 13.461 1.139 -2.807 1 29.7 28 ALA B C 1
ATOM 1441 O O . ALA B 1 28 ? 14.25 0.515 -3.521 1 29.7 28 ALA B O 1
ATOM 1442 N N . SER B 1 29 ? 14.234 1.77 -1.938 1 30.92 29 SER B N 1
ATOM 1443 C CA . SER B 1 29 ? 14.992 0.729 -1.252 1 30.92 29 SER B CA 1
ATOM 1444 C C . SER B 1 29 ? 14.289 -0.621 -1.345 1 30.92 29 SER B C 1
ATOM 1446 O O . SER B 1 29 ? 13.102 -0.732 -1.027 1 30.92 29 SER B O 1
ATOM 1448 N N . THR B 1 30 ? 14.516 -1.243 -2.359 1 33.19 30 THR B N 1
ATOM 1449 C CA . THR B 1 30 ? 14.078 -2.635 -2.4 1 33.19 30 THR B CA 1
ATOM 1450 C C . THR B 1 30 ? 14.156 -3.266 -1.013 1 33.19 30 THR B C 1
ATOM 1452 O O . THR B 1 30 ? 15.172 -3.871 -0.656 1 33.19 30 THR B O 1
ATOM 1455 N N . LYS B 1 31 ? 13.914 -2.395 -0.003 1 39.09 31 LYS B N 1
ATOM 1456 C CA . LYS B 1 31 ? 13.734 -3.248 1.168 1 39.09 31 LYS B CA 1
ATOM 1457 C C . LYS B 1 31 ? 13.047 -4.559 0.792 1 39.09 31 LYS B C 1
ATOM 1459 O O . LYS B 1 31 ? 12.047 -4.559 0.076 1 39.09 31 LYS B O 1
ATOM 1464 N N . ALA B 1 32 ? 13.727 -5.484 0.917 1 39.84 32 ALA B N 1
ATOM 1465 C CA . ALA B 1 32 ? 13.219 -6.84 0.73 1 39.84 32 ALA B CA 1
ATOM 1466 C C . ALA B 1 32 ? 11.773 -6.953 1.208 1 39.84 32 ALA B C 1
ATOM 1468 O O . ALA B 1 32 ? 11.484 -6.754 2.391 1 39.84 32 ALA B O 1
ATOM 1469 N N . SER B 1 33 ? 10.844 -6.27 0.429 1 53.72 33 SER B N 1
ATOM 1470 C CA . SER B 1 33 ? 9.422 -6.398 0.762 1 53.72 33 SER B CA 1
ATOM 1471 C C . SER B 1 33 ? 9.156 -7.684 1.54 1 53.72 33 SER B C 1
ATOM 1473 O O . SER B 1 33 ? 9.609 -8.758 1.149 1 53.72 33 SER B O 1
ATOM 1475 N N . GLU B 1 34 ? 9.086 -7.453 2.826 1 66.25 34 GLU B N 1
ATOM 1476 C CA . GLU B 1 34 ? 8.758 -8.609 3.654 1 66.25 34 GLU B CA 1
ATOM 1477 C C . GLU B 1 34 ? 7.664 -9.453 3.012 1 66.25 34 GLU B C 1
ATOM 1479 O O . GLU B 1 34 ? 6.535 -8.984 2.83 1 66.25 34 GLU B O 1
ATOM 1484 N N . GLU B 1 35 ? 8.102 -10.445 2.486 1 80.12 35 GLU B N 1
ATOM 1485 C CA . GLU B 1 35 ? 7.203 -11.445 1.908 1 80.12 35 GLU B CA 1
ATOM 1486 C C . GLU B 1 35 ? 6.184 -11.93 2.936 1 80.12 35 GLU B C 1
ATOM 1488 O O . GLU B 1 35 ? 6.477 -11.984 4.133 1 80.12 35 GLU B O 1
ATOM 1493 N N . VAL B 1 36 ? 5.023 -12.008 2.426 1 85.31 36 VAL B N 1
ATOM 1494 C CA . VAL B 1 36 ? 3.988 -12.594 3.271 1 85.31 36 VAL B CA 1
ATOM 1495 C C . VAL B 1 36 ? 4.324 -14.055 3.561 1 85.31 36 VAL B C 1
ATOM 1497 O O . VAL B 1 36 ? 4.188 -14.516 4.695 1 85.31 36 VAL B O 1
ATOM 1500 N N . VAL B 1 37 ? 4.727 -14.742 2.529 1 91.44 37 VAL B N 1
ATOM 1501 C CA . VAL B 1 37 ? 5.121 -16.141 2.664 1 91.44 37 VAL B CA 1
ATOM 1502 C C . VAL B 1 37 ? 6.488 -16.359 2.018 1 91.44 37 VAL B C 1
ATOM 1504 O O . VAL B 1 37 ? 6.719 -15.93 0.883 1 91.44 37 VAL B O 1
ATOM 1507 N N . LYS B 1 38 ? 7.312 -16.984 2.809 1 86.25 38 LYS B N 1
ATOM 1508 C CA . LYS B 1 38 ? 8.625 -17.312 2.246 1 86.25 38 LYS B CA 1
ATOM 1509 C C . LYS B 1 38 ? 8.523 -18.484 1.281 1 86.25 38 LYS B C 1
ATOM 1511 O O . LYS B 1 38 ? 8.047 -19.562 1.651 1 86.25 38 LYS B O 1
ATOM 1516 N N . THR B 1 39 ? 8.758 -18.188 0.059 1 87.81 39 THR B N 1
ATOM 1517 C CA . THR B 1 39 ? 8.82 -19.234 -0.947 1 87.81 39 THR B CA 1
ATOM 1518 C C . THR B 1 39 ? 10.203 -19.281 -1.598 1 87.81 39 THR B C 1
ATOM 1520 O O . THR B 1 39 ? 10.906 -18.281 -1.635 1 87.81 39 THR B O 1
ATOM 1523 N N . SER B 1 40 ? 10.602 -20.453 -1.976 1 81.44 40 SER B N 1
ATOM 1524 C CA . SER B 1 40 ? 11.898 -20.594 -2.627 1 81.44 40 SER B CA 1
ATOM 1525 C C . SER B 1 40 ? 11.805 -20.297 -4.117 1 81.44 40 SER B C 1
ATOM 1527 O O . SER B 1 40 ? 10.812 -20.641 -4.766 1 81.44 40 SER B O 1
ATOM 1529 N N . VAL B 1 41 ? 12.859 -19.641 -4.555 1 81.06 41 VAL B N 1
ATOM 1530 C CA . VAL B 1 41 ? 13 -19.438 -5.992 1 81.06 41 VAL B CA 1
ATOM 1531 C C . VAL B 1 41 ? 13.406 -20.75 -6.656 1 81.06 41 VAL B C 1
ATOM 1533 O O . VAL B 1 41 ? 14.352 -21.422 -6.215 1 81.06 41 VAL B O 1
ATOM 1536 N N . PRO B 1 42 ? 12.641 -21.094 -7.652 1 88.75 42 PRO B N 1
ATOM 1537 C CA . PRO B 1 42 ? 12.969 -22.375 -8.297 1 88.75 42 PRO B CA 1
ATOM 1538 C C . PRO B 1 42 ? 14.367 -22.375 -8.906 1 88.75 42 PRO B C 1
ATOM 1540 O O . PRO B 1 42 ? 14.836 -21.359 -9.398 1 88.75 42 PRO B O 1
ATOM 1543 N N . GLU B 1 43 ? 15.047 -23.578 -8.805 1 84.06 43 GLU B N 1
ATOM 1544 C CA . GLU B 1 43 ? 16.375 -23.75 -9.398 1 84.06 43 GLU B CA 1
ATOM 1545 C C . GLU B 1 43 ? 16.328 -23.531 -10.906 1 84.06 43 GLU B C 1
ATOM 1547 O O . GLU B 1 43 ? 17.203 -22.875 -11.469 1 84.06 43 GLU B O 1
ATOM 1552 N N . GLU B 1 44 ? 15.336 -24.094 -11.523 1 88.06 44 GLU B N 1
ATOM 1553 C CA . GLU B 1 44 ? 15.102 -23.875 -12.945 1 88.06 44 GLU B CA 1
ATOM 1554 C C . GLU B 1 44 ? 13.797 -23.125 -13.18 1 88.06 44 GLU B C 1
ATOM 1556 O O . GLU B 1 44 ? 12.758 -23.469 -12.625 1 88.06 44 GLU B O 1
ATOM 1561 N N . VAL B 1 45 ? 13.984 -22.031 -13.867 1 87.56 45 VAL B N 1
ATOM 1562 C CA . VAL B 1 45 ? 12.828 -21.203 -14.156 1 87.56 45 VAL B CA 1
ATOM 1563 C C . VAL B 1 45 ? 12.453 -21.312 -15.633 1 87.56 45 VAL B C 1
ATOM 1565 O O . VAL B 1 45 ? 13.328 -21.234 -16.5 1 87.56 45 VAL B O 1
ATOM 1568 N N . HIS B 1 46 ? 11.18 -21.625 -15.844 1 92.31 46 HIS B N 1
ATOM 1569 C CA . HIS B 1 46 ? 10.695 -21.672 -17.219 1 92.31 46 HIS B CA 1
ATOM 1570 C C . HIS B 1 46 ? 11.078 -20.406 -17.969 1 92.31 46 HIS B C 1
ATOM 1572 O O . HIS B 1 46 ? 11.008 -19.297 -17.422 1 92.31 46 HIS B O 1
ATOM 1578 N N . PRO B 1 47 ? 11.516 -20.562 -19.234 1 93.56 47 PRO B N 1
ATOM 1579 C CA . PRO B 1 47 ? 11.938 -19.406 -20.016 1 93.56 47 PRO B CA 1
ATOM 1580 C C . PRO B 1 47 ? 10.875 -18.297 -20.047 1 93.56 47 PRO B C 1
ATOM 1582 O O . PRO B 1 47 ? 11.203 -17.109 -20.047 1 93.56 47 PRO B O 1
ATOM 1585 N N . ALA B 1 48 ? 9.617 -18.703 -20.078 1 95.12 48 ALA B N 1
ATOM 1586 C CA . ALA B 1 48 ? 8.539 -17.719 -20.125 1 95.12 48 ALA B CA 1
ATOM 1587 C C . ALA B 1 48 ? 8.531 -16.859 -18.875 1 95.12 48 ALA B C 1
ATOM 1589 O O . ALA B 1 48 ? 8.195 -15.672 -18.922 1 95.12 48 ALA B O 1
ATOM 1590 N N . ILE B 1 49 ? 8.906 -17.438 -17.734 1 96.44 49 ILE B N 1
ATOM 1591 C CA . ILE B 1 49 ? 8.961 -16.703 -16.469 1 96.44 49 ILE B CA 1
ATOM 1592 C C . ILE B 1 49 ? 10.219 -15.844 -16.422 1 96.44 49 ILE B C 1
ATOM 1594 O O . ILE B 1 49 ? 10.188 -14.719 -15.914 1 96.44 49 ILE B O 1
ATOM 1598 N N . ASN B 1 50 ? 11.258 -16.375 -17.016 1 94.06 50 ASN B N 1
ATOM 1599 C CA . ASN B 1 50 ? 12.5 -15.617 -17.078 1 94.06 50 ASN B CA 1
ATOM 1600 C C . ASN B 1 50 ? 12.312 -14.297 -17.828 1 94.06 50 ASN B C 1
ATOM 1602 O O . ASN B 1 50 ? 12.953 -13.297 -17.5 1 94.06 50 ASN B O 1
ATOM 1606 N N . ALA B 1 51 ? 11.453 -14.273 -18.75 1 95.25 51 ALA B N 1
ATOM 1607 C CA . ALA B 1 51 ? 11.195 -13.07 -19.531 1 95.25 51 ALA B CA 1
ATOM 1608 C C . ALA B 1 51 ? 10.547 -11.984 -18.688 1 95.25 51 ALA B C 1
ATOM 1610 O O . ALA B 1 51 ? 10.492 -10.82 -19.094 1 95.25 51 ALA B O 1
ATOM 1611 N N . LEU B 1 52 ? 10.086 -12.344 -17.469 1 96.56 52 LEU B N 1
ATOM 1612 C CA . LEU B 1 52 ? 9.398 -11.391 -16.609 1 96.56 52 LEU B CA 1
ATOM 1613 C C . LEU B 1 52 ? 10.367 -10.766 -15.602 1 96.56 52 LEU B C 1
ATOM 1615 O O . LEU B 1 52 ? 9.953 -9.984 -14.742 1 96.56 52 LEU B O 1
ATOM 1619 N N . ARG B 1 53 ? 11.57 -11.148 -15.766 1 93 53 ARG B N 1
ATOM 1620 C CA . ARG B 1 53 ? 12.547 -10.586 -14.836 1 93 53 ARG B CA 1
ATOM 1621 C C . ARG B 1 53 ? 12.539 -9.062 -14.891 1 93 53 ARG B C 1
ATOM 1623 O O . ARG B 1 53 ? 12.594 -8.477 -15.977 1 93 53 ARG B O 1
ATOM 1630 N N . GLY B 1 54 ? 12.438 -8.398 -13.742 1 94.5 54 GLY B N 1
ATOM 1631 C CA . GLY B 1 54 ? 12.43 -6.945 -13.656 1 94.5 54 GLY B CA 1
ATOM 1632 C C . GLY B 1 54 ? 11.047 -6.344 -13.82 1 94.5 54 GLY B C 1
ATOM 1633 O O . GLY B 1 54 ? 10.852 -5.145 -13.609 1 94.5 54 GLY B O 1
ATOM 1634 N N . ARG B 1 55 ? 10.109 -7.234 -14.148 1 96.56 55 ARG B N 1
ATOM 1635 C CA . ARG B 1 55 ? 8.742 -6.75 -14.297 1 96.56 55 ARG B CA 1
ATOM 1636 C C . ARG B 1 55 ? 8.133 -6.414 -12.938 1 96.56 55 ARG B C 1
ATOM 1638 O O . ARG B 1 55 ? 8.305 -7.156 -11.977 1 96.56 55 ARG B O 1
ATOM 1645 N N . THR B 1 56 ? 7.422 -5.227 -12.852 1 95.75 56 THR B N 1
ATOM 1646 C CA . THR B 1 56 ? 6.855 -4.805 -11.57 1 95.75 56 THR B CA 1
ATOM 1647 C C . THR B 1 56 ? 5.332 -4.797 -11.633 1 95.75 56 THR B C 1
ATOM 1649 O O . THR B 1 56 ? 4.746 -4.652 -12.703 1 95.75 56 THR B O 1
ATOM 1652 N N . TYR B 1 57 ? 4.793 -5.07 -10.516 1 95.12 57 TYR B N 1
ATOM 1653 C CA . TYR B 1 57 ? 3.373 -4.891 -10.242 1 95.12 57 TYR B CA 1
ATOM 1654 C C . TYR B 1 57 ? 3.121 -3.588 -9.492 1 95.12 57 TYR B C 1
ATOM 1656 O O . TYR B 1 57 ? 3.801 -3.291 -8.508 1 95.12 57 TYR B O 1
ATOM 1664 N N . THR B 1 58 ? 2.184 -2.781 -9.992 1 92 58 THR B N 1
ATOM 1665 C CA . THR B 1 58 ? 1.812 -1.544 -9.32 1 92 58 THR B CA 1
ATOM 1666 C C . THR B 1 58 ? 0.449 -1.682 -8.648 1 92 58 THR B C 1
ATOM 1668 O O . THR B 1 58 ? -0.564 -1.874 -9.32 1 92 58 THR B O 1
ATOM 1671 N N . SER B 1 59 ? 0.526 -1.637 -7.305 1 88.75 59 SER B N 1
ATOM 1672 C CA . SER B 1 59 ? -0.721 -1.564 -6.555 1 88.75 59 SER B CA 1
ATOM 1673 C C . SER B 1 59 ? -1.035 -0.13 -6.141 1 88.75 59 SER B C 1
ATOM 1675 O O . SER B 1 59 ? -0.126 0.655 -5.863 1 88.75 59 SER B O 1
ATOM 1677 N N . ASP B 1 60 ? -2.318 0.236 -6.312 1 83.5 60 ASP B N 1
ATOM 1678 C CA . ASP B 1 60 ? -2.768 1.549 -5.859 1 83.5 60 ASP B CA 1
ATOM 1679 C C . ASP B 1 60 ? -3.654 1.43 -4.621 1 83.5 60 ASP B C 1
ATOM 1681 O O . ASP B 1 60 ? -4.402 0.461 -4.477 1 83.5 60 ASP B O 1
ATOM 1685 N N . ALA B 1 61 ? -3.436 2.287 -3.676 1 82.81 61 ALA B N 1
ATOM 1686 C CA . ALA B 1 61 ? -4.266 2.395 -2.477 1 82.81 61 ALA B CA 1
ATOM 1687 C C . ALA B 1 61 ? -4.809 3.811 -2.312 1 82.81 61 ALA B C 1
ATOM 1689 O O . ALA B 1 61 ? -4.047 4.781 -2.336 1 82.81 61 ALA B O 1
ATOM 1690 N N . ASP B 1 62 ? -6.129 3.838 -2.24 1 88 62 ASP B N 1
ATOM 1691 C CA . ASP B 1 62 ? -6.754 5.137 -2.018 1 88 62 ASP B CA 1
ATOM 1692 C C . ASP B 1 62 ? -7.246 5.27 -0.579 1 88 62 ASP B C 1
ATOM 1694 O O . ASP B 1 62 ? -7.902 4.367 -0.055 1 88 62 ASP B O 1
ATOM 1698 N N . GLU B 1 63 ? -6.863 6.348 0.035 1 91.44 63 GLU B N 1
ATOM 1699 C CA . GLU B 1 63 ? -7.328 6.668 1.381 1 91.44 63 GLU B CA 1
ATOM 1700 C C . GLU B 1 63 ? -7.859 8.094 1.455 1 91.44 63 GLU B C 1
ATOM 1702 O O . GLU B 1 63 ? -7.363 8.984 0.762 1 91.44 63 GLU B O 1
ATOM 1707 N N . GLU B 1 64 ? -8.828 8.242 2.291 1 93.25 64 GLU B N 1
ATOM 1708 C CA . GLU B 1 64 ? -9.422 9.57 2.426 1 93.25 64 GLU B CA 1
ATOM 1709 C C . GLU B 1 64 ? -8.625 10.438 3.393 1 93.25 64 GLU B C 1
ATOM 1711 O O . GLU B 1 64 ? -8.172 9.961 4.434 1 93.25 64 GLU B O 1
ATOM 1716 N N . PHE B 1 65 ? -8.547 11.703 2.975 1 95.81 65 PHE B N 1
ATOM 1717 C CA . PHE B 1 65 ? -7.973 12.656 3.916 1 95.81 65 PHE B CA 1
ATOM 1718 C C . PHE B 1 65 ? -8.891 12.859 5.113 1 95.81 65 PHE B C 1
ATOM 1720 O O . PHE B 1 65 ? -10.109 12.914 4.965 1 95.81 65 PHE B O 1
ATOM 1727 N N . GLN B 1 66 ? -8.25 12.977 6.27 1 95.62 66 GLN B N 1
ATOM 1728 C CA . GLN B 1 66 ? -8.969 13.266 7.5 1 95.62 66 GLN B CA 1
ATOM 1729 C C . GLN B 1 66 ? -8.5 14.578 8.125 1 95.62 66 GLN B C 1
ATOM 1731 O O . GLN B 1 66 ? -7.301 14.844 8.188 1 95.62 66 GLN B O 1
ATOM 1736 N N . PRO B 1 67 ? -9.43 15.359 8.555 1 96.5 67 PRO B N 1
ATOM 1737 C CA . PRO B 1 67 ? -9.008 16.594 9.234 1 96.5 67 PRO B CA 1
ATOM 1738 C C . PRO B 1 67 ? -8.273 16.312 10.547 1 96.5 67 PRO B C 1
ATOM 1740 O O . PRO B 1 67 ? -8.586 15.344 11.242 1 96.5 67 PRO B O 1
ATOM 1743 N N . VAL B 1 68 ? -7.344 17.156 10.859 1 96.38 68 VAL B N 1
ATOM 1744 C CA . VAL B 1 68 ? -6.609 17.031 12.117 1 96.38 68 VAL B CA 1
ATOM 1745 C C . VAL B 1 68 ? -6.277 18.406 12.672 1 96.38 68 VAL B C 1
ATOM 1747 O O . VAL B 1 68 ? -6 19.344 11.914 1 96.38 68 VAL B O 1
ATOM 1750 N N . SER B 1 69 ? -6.348 18.516 13.938 1 95.69 69 SER B N 1
ATOM 1751 C CA . SER B 1 69 ? -5.957 19.703 14.703 1 95.69 69 SER B CA 1
ATOM 1752 C C . SER B 1 69 ? -5.215 19.312 15.977 1 95.69 69 SER B C 1
ATOM 1754 O O . SER B 1 69 ? -5.75 18.578 16.812 1 95.69 69 SER B O 1
ATOM 1756 N N . LEU B 1 70 ? -4.07 19.812 16.078 1 96.69 70 LEU B N 1
ATOM 1757 C CA . LEU B 1 70 ? -3.195 19.438 17.188 1 96.69 70 LEU B CA 1
ATOM 1758 C C . LEU B 1 70 ? -2.756 20.672 17.969 1 96.69 70 LEU B C 1
ATOM 1760 O O . LEU B 1 70 ? -2.33 21.672 17.391 1 96.69 70 LEU B O 1
ATOM 1764 N N . ASN B 1 71 ? -2.871 20.562 19.25 1 95.38 71 ASN B N 1
ATOM 1765 C CA . ASN B 1 71 ? -2.379 21.672 20.078 1 95.38 71 ASN B CA 1
ATOM 1766 C C . ASN B 1 71 ? -0.867 21.828 19.953 1 95.38 71 ASN B C 1
ATOM 1768 O O . ASN B 1 71 ? -0.122 20.859 20.078 1 95.38 71 ASN B O 1
ATOM 1772 N N . TYR B 1 72 ? -0.542 23.078 19.672 1 96.19 72 TYR B N 1
ATOM 1773 C CA . TYR B 1 72 ? 0.878 23.359 19.516 1 96.19 72 TYR B CA 1
ATOM 1774 C C . TYR B 1 72 ? 1.165 24.844 19.734 1 96.19 72 TYR B C 1
ATOM 1776 O O . TYR B 1 72 ? 0.605 25.703 19.031 1 96.19 72 TYR B O 1
ATOM 1784 N N . GLU B 1 73 ? 2.109 25.234 20.625 1 91.44 73 GLU B N 1
ATOM 1785 C CA . GLU B 1 73 ? 2.387 26.625 20.969 1 91.44 73 GLU B CA 1
ATOM 1786 C C . GLU B 1 73 ? 3.791 27.031 20.547 1 91.44 73 GLU B C 1
ATOM 1788 O O . GLU B 1 73 ? 4.336 28.031 21.047 1 91.44 73 GLU B O 1
ATOM 1793 N N . GLY B 1 74 ? 4.297 26.641 19.547 1 91.31 74 GLY B N 1
ATOM 1794 C CA . GLY B 1 74 ? 5.625 27.031 19.109 1 91.31 74 GLY B CA 1
ATOM 1795 C C . GLY B 1 74 ? 5.605 28.188 18.125 1 91.31 74 GLY B C 1
ATOM 1796 O O . GLY B 1 74 ? 4.562 28.516 17.547 1 91.31 74 GLY B O 1
ATOM 1797 N N . ASP B 1 75 ? 6.715 28.906 17.984 1 90.12 75 ASP B N 1
ATOM 1798 C CA . ASP B 1 75 ? 6.852 30.031 17.062 1 90.12 75 ASP B CA 1
ATOM 1799 C C . ASP B 1 75 ? 7 29.531 15.625 1 90.12 75 ASP B C 1
ATOM 1801 O O . ASP B 1 75 ? 6.645 30.25 14.68 1 90.12 75 ASP B O 1
ATOM 1805 N N . GLY B 1 76 ? 7.484 28.422 15.43 1 95.44 76 GLY B N 1
ATOM 1806 C CA . GLY B 1 76 ? 7.664 27.781 14.133 1 95.44 76 GLY B CA 1
ATOM 1807 C C . GLY B 1 76 ? 7.191 26.344 14.117 1 95.44 76 GLY B C 1
ATOM 1808 O O . GLY B 1 76 ? 6.664 25.844 15.117 1 95.44 76 GLY B O 1
ATOM 1809 N N . LEU B 1 77 ? 7.309 25.781 12.961 1 97.88 77 LEU B N 1
ATOM 1810 C CA . LEU B 1 77 ? 6.867 24.391 12.82 1 97.88 77 LEU B CA 1
ATOM 1811 C C . LEU B 1 77 ? 7.781 23.453 13.586 1 97.88 77 LEU B C 1
ATOM 1813 O O . LEU B 1 77 ? 8.992 23.672 13.664 1 97.88 77 LEU B O 1
ATOM 1817 N N . PRO B 1 78 ? 7.242 22.453 14.188 1 97.88 78 PRO B N 1
ATOM 1818 C CA . PRO B 1 78 ? 8.07 21.547 14.969 1 97.88 78 PRO B CA 1
ATOM 1819 C C . PRO B 1 78 ? 9.031 20.734 14.102 1 97.88 78 PRO B C 1
ATOM 1821 O O . PRO B 1 78 ? 8.75 20.469 12.93 1 97.88 78 PRO B O 1
ATOM 1824 N N . SER B 1 79 ? 10.18 20.328 14.766 1 97.12 79 SER B N 1
ATOM 1825 C CA . SER B 1 79 ? 11.086 19.359 14.172 1 97.12 79 SER B CA 1
ATOM 1826 C C . SER B 1 79 ? 10.484 17.953 14.195 1 97.12 79 SER B C 1
ATOM 1828 O O . SER B 1 79 ? 9.359 17.766 14.672 1 97.12 79 SER B O 1
ATOM 1830 N N . GLU B 1 80 ? 11.211 17.016 13.656 1 97.88 80 GLU B N 1
ATOM 1831 C CA . GLU B 1 80 ? 10.773 15.633 13.719 1 97.88 80 GLU B CA 1
ATOM 1832 C C . GLU B 1 80 ? 10.555 15.188 15.164 1 97.88 80 GLU B C 1
ATOM 1834 O O . GLU B 1 80 ? 9.508 14.609 15.492 1 97.88 80 GLU B O 1
ATOM 1839 N N . GLU B 1 81 ? 11.5 15.492 16.031 1 96.88 81 GLU B N 1
ATOM 1840 C CA . GLU B 1 81 ? 11.359 15.156 17.438 1 96.88 81 GLU B CA 1
ATOM 1841 C C . GLU B 1 81 ? 10.203 15.93 18.078 1 96.88 81 GLU B C 1
ATOM 1843 O O . GLU B 1 81 ? 9.461 15.383 18.891 1 96.88 81 GLU B O 1
ATOM 1848 N N . GLY B 1 82 ? 10.102 17.172 17.766 1 96.94 82 GLY B N 1
ATOM 1849 C CA . GLY B 1 82 ? 9 17.969 18.266 1 96.94 82 GLY B CA 1
ATOM 1850 C C . GLY B 1 82 ? 7.637 17.438 17.875 1 96.94 82 GLY B C 1
ATOM 1851 O O . GLY B 1 82 ? 6.711 17.438 18.703 1 96.94 82 GLY B O 1
ATOM 18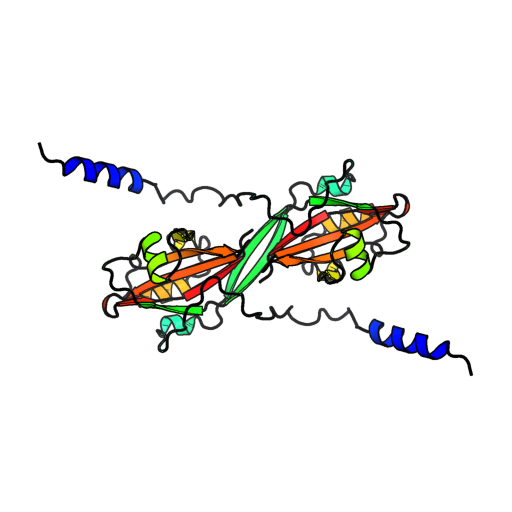52 N N . PHE B 1 83 ? 7.539 17 16.656 1 98.06 83 PHE B N 1
ATOM 1853 C CA . PHE B 1 83 ? 6.246 16.5 16.203 1 98.06 83 PHE B CA 1
ATOM 1854 C C . PHE B 1 83 ? 5.91 15.172 16.875 1 98.06 83 PHE B C 1
ATOM 1856 O O . PHE B 1 83 ? 4.746 14.898 17.172 1 98.06 83 PHE B O 1
ATOM 1863 N N . ALA B 1 84 ? 6.906 14.344 17.109 1 97.62 84 ALA B N 1
ATOM 1864 C CA . ALA B 1 84 ? 6.668 13.133 17.891 1 97.62 84 ALA B CA 1
ATOM 1865 C C . ALA B 1 84 ? 6.031 13.469 19.234 1 97.62 84 ALA B C 1
ATOM 1867 O O . ALA B 1 84 ? 5.105 12.789 19.688 1 97.62 84 ALA B O 1
ATOM 1868 N N . LYS B 1 85 ? 6.484 14.516 19.859 1 96.75 85 LYS B N 1
ATOM 1869 C CA . LYS B 1 85 ? 5.926 14.945 21.141 1 96.75 85 LYS B CA 1
ATOM 1870 C C . LYS B 1 85 ? 4.492 15.438 20.969 1 96.75 85 LYS B C 1
ATOM 1872 O O . LYS B 1 85 ? 3.635 15.164 21.812 1 96.75 85 LYS B O 1
ATOM 1877 N N . VAL B 1 86 ? 4.293 16.156 19.859 1 97.25 86 VAL B N 1
ATOM 1878 C CA . VAL B 1 86 ? 2.959 16.672 19.594 1 97.25 86 VAL B CA 1
ATOM 1879 C C . VAL B 1 86 ? 1.961 15.523 19.484 1 97.25 86 VAL B C 1
ATOM 1881 O O . VAL B 1 86 ? 0.838 15.617 19.984 1 97.25 86 VAL B O 1
ATOM 1884 N N . LEU B 1 87 ? 2.393 14.438 18.859 1 97.38 87 LEU B N 1
ATOM 1885 C CA . LEU B 1 87 ? 1.522 13.289 18.641 1 97.38 87 LEU B CA 1
ATOM 1886 C C . LEU B 1 87 ? 1.595 12.32 19.812 1 97.38 87 LEU B C 1
ATOM 1888 O O . LEU B 1 87 ? 0.968 11.258 19.781 1 97.38 87 LEU B O 1
ATOM 1892 N N . HIS B 1 88 ? 2.385 12.594 20.828 1 96.25 88 HIS B N 1
ATOM 1893 C CA . HIS B 1 88 ? 2.568 11.75 22 1 96.25 88 HIS B CA 1
ATOM 1894 C C . HIS B 1 88 ? 3.117 10.383 21.609 1 96.25 88 HIS B C 1
ATOM 1896 O O . HIS B 1 88 ? 2.637 9.352 22.094 1 96.25 88 HIS B O 1
ATOM 1902 N N . LEU B 1 89 ? 4.043 10.414 20.719 1 96.56 89 LEU B N 1
ATOM 1903 C CA . LEU B 1 89 ? 4.711 9.188 20.281 1 96.56 89 LEU B CA 1
ATOM 1904 C C . LEU B 1 89 ? 6.027 8.992 21.031 1 96.56 89 LEU B C 1
ATOM 1906 O O . LEU B 1 89 ? 6.586 9.945 21.578 1 96.56 89 LEU B O 1
ATOM 1910 N N . PRO B 1 90 ? 6.418 7.707 21.047 1 95 90 PRO B N 1
ATOM 1911 C CA . PRO B 1 90 ? 7.766 7.48 21.578 1 95 90 PRO B CA 1
ATOM 1912 C C . PRO B 1 90 ? 8.828 8.312 20.859 1 95 90 PRO B C 1
ATOM 1914 O O . PRO B 1 90 ? 8.68 8.625 19.672 1 95 90 PRO B O 1
ATOM 1917 N N . SER B 1 91 ? 9.883 8.625 21.547 1 92 91 SER B N 1
ATOM 1918 C CA . SER B 1 91 ? 10.93 9.484 21 1 92 91 SER B CA 1
ATOM 1919 C C . SER B 1 91 ? 11.656 8.812 19.844 1 92 91 SER B C 1
ATOM 1921 O O . SER B 1 91 ? 12.289 9.492 19.016 1 92 91 SER B O 1
ATOM 1923 N N . ASP B 1 92 ? 11.523 7.484 19.797 1 93.31 92 ASP B N 1
ATOM 1924 C CA . ASP B 1 92 ? 12.242 6.77 18.75 1 93.31 92 ASP B CA 1
ATOM 1925 C C . ASP B 1 92 ? 11.344 6.492 17.547 1 93.31 92 ASP B C 1
ATOM 1927 O O . ASP B 1 92 ? 11.719 5.758 16.625 1 93.31 92 ASP B O 1
ATOM 1931 N N . SER B 1 93 ? 10.266 7.16 17.562 1 94.44 93 SER B N 1
ATOM 1932 C CA . SER B 1 93 ? 9.398 7.027 16.391 1 94.44 93 SER B CA 1
ATOM 1933 C C . SER B 1 93 ? 10.055 7.617 15.148 1 94.44 93 SER B C 1
ATOM 1935 O O . SER B 1 93 ? 10.727 8.648 15.227 1 94.44 93 SER B O 1
ATOM 1937 N N . GLU B 1 94 ? 9.828 6.891 14.086 1 95.69 94 GLU B N 1
ATOM 1938 C CA . GLU B 1 94 ? 10.398 7.359 12.828 1 95.69 94 GLU B CA 1
ATOM 1939 C C . GLU B 1 94 ? 9.484 8.383 12.156 1 95.69 94 GLU B C 1
ATOM 1941 O O . GLU B 1 94 ? 8.422 8.023 11.648 1 95.69 94 GLU B O 1
ATOM 1946 N N . ILE B 1 95 ? 9.93 9.633 12.18 1 97.56 95 ILE B N 1
ATOM 1947 C CA . ILE B 1 95 ? 9.211 10.734 11.555 1 97.56 95 ILE B CA 1
ATOM 1948 C C . ILE B 1 95 ? 10.156 11.5 10.625 1 97.56 95 ILE B C 1
ATOM 1950 O O . ILE B 1 95 ? 11.32 11.742 10.969 1 97.56 95 ILE B O 1
ATOM 1954 N N . LYS B 1 96 ? 9.625 11.836 9.43 1 97.19 96 LYS B N 1
ATOM 1955 C CA . LYS B 1 96 ? 10.352 12.664 8.469 1 97.19 96 LYS B CA 1
ATOM 1956 C C . LYS B 1 96 ? 9.555 13.906 8.094 1 97.19 96 LYS B C 1
ATOM 1958 O O . LYS B 1 96 ? 8.352 13.82 7.832 1 97.19 96 LYS B O 1
ATOM 1963 N N . VAL B 1 97 ? 10.164 15.047 8.164 1 98.12 97 VAL B N 1
ATOM 1964 C CA . VAL B 1 97 ? 9.539 16.281 7.723 1 98.12 97 VAL B CA 1
ATOM 1965 C C . VAL B 1 97 ? 9.977 16.609 6.297 1 98.12 97 VAL B C 1
ATOM 1967 O O . VAL B 1 97 ? 11.133 16.391 5.934 1 98.12 97 VAL B O 1
ATOM 1970 N N . MET B 1 98 ? 9.031 17.109 5.5 1 97.69 98 MET B N 1
ATOM 1971 C CA . MET B 1 98 ? 9.375 17.484 4.129 1 97.69 98 MET B CA 1
ATOM 1972 C C . MET B 1 98 ? 8.5 18.625 3.635 1 97.69 98 MET B C 1
ATOM 1974 O O . MET B 1 98 ? 7.48 18.938 4.254 1 97.69 98 MET B O 1
ATOM 1978 N N . ASP B 1 99 ? 8.914 19.203 2.541 1 96.75 99 ASP B N 1
ATOM 1979 C CA . ASP B 1 99 ? 8.117 20.25 1.92 1 96.75 99 ASP B CA 1
ATOM 1980 C C . ASP B 1 99 ? 6.957 19.656 1.123 1 96.75 99 ASP B C 1
ATOM 1982 O O . ASP B 1 99 ? 7.02 18.5 0.685 1 96.75 99 ASP B O 1
ATOM 1986 N N . LEU B 1 100 ? 5.938 20.5 0.876 1 96.25 100 LEU B N 1
ATOM 1987 C CA . LEU B 1 100 ? 4.758 20.062 0.136 1 96.25 100 LEU B CA 1
ATOM 1988 C C . LEU B 1 100 ? 5.133 19.625 -1.274 1 96.25 100 LEU B C 1
ATOM 1990 O O . LEU B 1 100 ? 4.566 18.656 -1.798 1 96.25 100 LEU B O 1
ATOM 1994 N N . GLY B 1 101 ? 6.008 20.328 -1.879 1 93.62 101 GLY B N 1
ATOM 1995 C CA . GLY B 1 101 ? 6.422 20.016 -3.234 1 93.62 101 GLY B CA 1
ATOM 1996 C C . GLY B 1 101 ? 7.09 18.656 -3.348 1 93.62 101 GLY B C 1
ATOM 1997 O O . GLY B 1 101 ? 6.965 17.969 -4.371 1 93.62 101 GLY B O 1
ATOM 1998 N N . TYR B 1 102 ? 7.82 18.281 -2.322 1 93 102 TYR B N 1
ATOM 1999 C CA . TYR B 1 102 ? 8.453 16.969 -2.303 1 93 102 TYR B CA 1
ATOM 2000 C C . TYR B 1 102 ? 7.414 15.867 -2.104 1 93 102 TYR B C 1
ATOM 2002 O O . TYR B 1 102 ? 7.5 14.805 -2.723 1 93 102 TYR B O 1
ATOM 2010 N N . TRP B 1 103 ? 6.461 16.109 -1.302 1 94.94 103 TRP B N 1
ATOM 2011 C CA . TRP B 1 103 ? 5.402 15.133 -1.036 1 94.94 103 TRP B CA 1
ATOM 2012 C C . TRP B 1 103 ? 4.488 14.984 -2.246 1 94.94 103 TRP B C 1
ATOM 2014 O O . TRP B 1 103 ? 4.105 13.867 -2.607 1 94.94 103 TRP B O 1
ATOM 2024 N N . ASP B 1 104 ? 4.195 16.062 -2.791 1 95.81 104 ASP B N 1
ATOM 2025 C CA . ASP B 1 104 ? 3.316 16.078 -3.957 1 95.81 104 ASP B CA 1
ATOM 2026 C C . ASP B 1 104 ? 4.078 16.5 -5.211 1 95.81 104 ASP B C 1
ATOM 2028 O O . ASP B 1 104 ? 3.828 17.562 -5.77 1 95.81 104 ASP B O 1
ATOM 2032 N N . VAL B 1 105 ? 4.855 15.68 -5.691 1 91.69 105 VAL B N 1
ATOM 2033 C CA . VAL B 1 105 ? 5.809 15.945 -6.766 1 91.69 105 VAL B CA 1
ATOM 2034 C C . VAL B 1 105 ? 5.059 16.266 -8.055 1 91.69 105 VAL B C 1
ATOM 2036 O O . VAL B 1 105 ? 5.535 17.047 -8.883 1 91.69 105 VAL B O 1
ATOM 2039 N N . H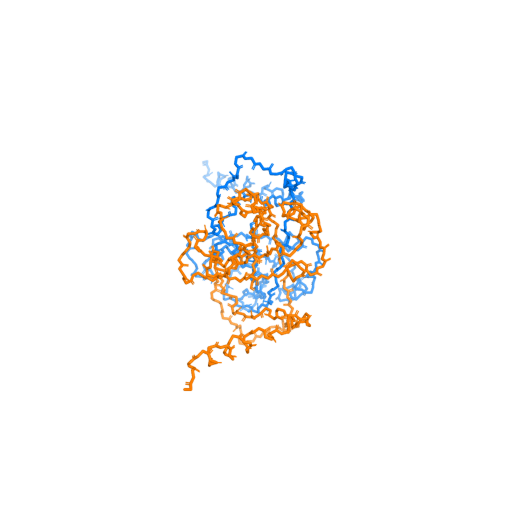IS B 1 106 ? 3.869 15.789 -8.227 1 91.94 106 HIS B N 1
ATOM 2040 C CA . HIS B 1 106 ? 3.146 15.953 -9.484 1 91.94 106 HIS B CA 1
ATOM 2041 C C . HIS B 1 106 ? 2.115 17.078 -9.383 1 91.94 106 HIS B C 1
ATOM 2043 O O . HIS B 1 106 ? 1.396 17.359 -10.344 1 91.94 106 HIS B O 1
ATOM 2049 N N . ASN B 1 107 ? 1.994 17.625 -8.195 1 95.25 107 ASN B N 1
ATOM 2050 C CA . ASN B 1 107 ? 1.037 18.703 -7.945 1 95.25 107 ASN B CA 1
ATOM 2051 C C . ASN B 1 107 ? -0.401 18.219 -8.125 1 95.25 107 ASN B C 1
ATOM 2053 O O . ASN B 1 107 ? -1.229 18.922 -8.703 1 95.25 107 ASN B O 1
ATOM 2057 N N . ASP B 1 108 ? -0.667 17.016 -7.699 1 95.62 108 ASP B N 1
ATOM 2058 C CA . ASP B 1 108 ? -2 16.438 -7.805 1 95.62 108 ASP B CA 1
ATOM 2059 C C . ASP B 1 108 ? -2.896 16.906 -6.66 1 95.62 108 ASP B C 1
ATOM 2061 O O . ASP B 1 108 ? -4.117 16.734 -6.707 1 95.62 108 ASP B O 1
ATOM 2065 N N . TYR B 1 109 ? -2.307 17.453 -5.672 1 97.94 109 TYR B N 1
ATOM 2066 C CA . TYR B 1 109 ? -3.057 17.797 -4.469 1 97.94 109 TYR B CA 1
ATOM 2067 C C . TYR B 1 109 ? -2.951 19.297 -4.164 1 97.94 109 TYR B C 1
ATOM 2069 O O . TYR B 1 109 ? -2.785 19.688 -3.01 1 97.94 109 TYR B O 1
ATOM 2077 N N . GLU B 1 110 ? -3.047 20.094 -5.172 1 97.5 110 GLU B N 1
ATOM 2078 C CA . GLU B 1 110 ? -3.008 21.547 -5.047 1 97.5 110 GLU B CA 1
ATOM 2079 C C . GLU B 1 110 ? -4.125 22.047 -4.137 1 97.5 110 GLU B C 1
ATOM 2081 O O . GLU B 1 110 ? -3.938 23.016 -3.396 1 97.5 110 GLU B O 1
ATOM 2086 N N . ASP B 1 111 ? -5.246 21.422 -4.188 1 98.25 111 ASP B N 1
ATOM 2087 C CA . ASP B 1 111 ? -6.367 21.812 -3.338 1 98.25 111 ASP B CA 1
ATOM 2088 C C . ASP B 1 111 ? -6.027 21.609 -1.862 1 98.25 111 ASP B C 1
ATOM 2090 O O . ASP B 1 111 ? -6.379 22.453 -1.026 1 98.25 111 ASP B O 1
ATOM 2094 N N . VAL B 1 112 ? -5.363 20.578 -1.531 1 98.56 112 VAL B N 1
ATOM 2095 C CA . VAL B 1 112 ? -4.918 20.344 -0.162 1 98.56 112 VAL B CA 1
ATOM 2096 C C . VAL B 1 112 ? -3.91 21.406 0.253 1 98.56 112 VAL B C 1
ATOM 2098 O O . VAL B 1 112 ? -4.02 21.984 1.335 1 98.56 112 VAL B O 1
ATOM 2101 N N . ARG B 1 113 ? -2.936 21.703 -0.614 1 98.19 113 ARG B N 1
ATOM 2102 C CA . ARG B 1 113 ? -1.952 22.75 -0.364 1 98.19 113 ARG B CA 1
ATOM 2103 C C . ARG B 1 113 ? -2.633 24.078 -0.071 1 98.19 113 ARG B C 1
ATOM 2105 O O . ARG B 1 113 ? -2.342 24.719 0.94 1 98.19 113 ARG B O 1
ATOM 2112 N N . ASP B 1 114 ? -3.568 24.438 -0.929 1 98.06 114 ASP B N 1
ATOM 2113 C CA . ASP B 1 114 ? -4.242 25.734 -0.791 1 98.06 114 ASP B CA 1
ATOM 2114 C C . ASP B 1 114 ? -5.012 25.812 0.525 1 98.06 114 ASP B C 1
ATOM 2116 O O . ASP B 1 114 ? -5.008 26.844 1.19 1 98.06 114 ASP B O 1
ATOM 2120 N N . ALA B 1 115 ? -5.637 24.75 0.872 1 98.25 115 ALA B N 1
ATOM 2121 C CA . ALA B 1 115 ? -6.41 24.719 2.109 1 98.25 115 ALA B CA 1
ATOM 2122 C C . ALA B 1 115 ? -5.512 24.922 3.326 1 98.25 115 ALA B C 1
ATOM 2124 O O . ALA B 1 115 ? -5.824 25.719 4.207 1 98.25 115 ALA B O 1
ATOM 2125 N N . VAL B 1 116 ? -4.387 24.25 3.35 1 98.31 116 VAL B N 1
ATOM 2126 C CA . VAL B 1 116 ? -3.525 24.297 4.527 1 98.31 116 VAL B CA 1
ATOM 2127 C C . VAL B 1 116 ? -2.789 25.641 4.578 1 98.31 116 VAL B C 1
ATOM 2129 O O . VAL B 1 116 ? -2.545 26.172 5.66 1 98.31 116 VAL B O 1
ATOM 2132 N N . VAL B 1 117 ? -2.477 26.188 3.408 1 97.81 117 VAL B N 1
ATOM 2133 C CA . VAL B 1 117 ? -1.873 27.516 3.363 1 97.81 117 VAL B CA 1
ATOM 2134 C C . VAL B 1 117 ? -2.857 28.562 3.908 1 97.81 117 VAL B C 1
ATOM 2136 O O . VAL B 1 117 ? -2.465 29.484 4.625 1 97.81 117 VAL B O 1
ATOM 2139 N N . ALA B 1 118 ? -4.07 28.391 3.621 1 97.19 118 ALA B N 1
ATOM 2140 C CA . ALA B 1 118 ? -5.098 29.281 4.156 1 97.19 118 ALA B CA 1
ATOM 2141 C C . ALA B 1 118 ? -5.16 29.188 5.676 1 97.19 118 ALA B C 1
ATOM 2143 O O . ALA B 1 118 ? -5.328 30.203 6.355 1 97.19 118 ALA B O 1
ATOM 2144 N N . ILE B 1 119 ? -5.027 28.016 6.203 1 95.5 119 ILE B N 1
ATOM 2145 C CA . ILE B 1 119 ? -5.031 27.797 7.645 1 95.5 119 ILE B CA 1
ATOM 2146 C C . ILE B 1 119 ? -3.873 28.562 8.289 1 95.5 119 ILE B C 1
ATOM 2148 O O . ILE B 1 119 ? -4.02 29.109 9.383 1 95.5 119 ILE B O 1
ATOM 2152 N N . ALA B 1 120 ? -2.809 28.594 7.57 1 96.31 120 ALA B N 1
ATOM 2153 C CA . ALA B 1 120 ? -1.6 29.25 8.07 1 96.31 120 ALA B CA 1
ATOM 2154 C C . ALA B 1 120 ? -1.613 30.75 7.762 1 96.31 120 ALA B C 1
ATOM 2156 O O . ALA B 1 120 ? -0.563 31.391 7.746 1 96.31 120 ALA B O 1
ATOM 2157 N N . GLY B 1 121 ? -2.766 31.328 7.395 1 95 121 GLY B N 1
ATOM 2158 C CA . GLY B 1 121 ? -2.898 32.75 7.145 1 95 121 GLY B CA 1
ATOM 2159 C C . GLY B 1 121 ? -2.309 33.188 5.812 1 95 121 GLY B C 1
ATOM 2160 O O . GLY B 1 121 ? -1.841 34.312 5.672 1 95 121 GLY B O 1
ATOM 2161 N N . GLY B 1 122 ? -2.176 32.25 4.938 1 96.25 122 GLY B N 1
ATOM 2162 C CA . GLY B 1 122 ? -1.644 32.562 3.619 1 96.25 122 GLY B CA 1
ATOM 2163 C C . GLY B 1 122 ? -0.133 32.438 3.547 1 96.25 122 GLY B C 1
ATOM 2164 O O . GLY B 1 122 ? 0.464 32.719 2.502 1 96.25 122 GLY B O 1
ATOM 2165 N N . ASN B 1 123 ? 0.483 32.062 4.641 1 95.88 123 ASN B N 1
ATOM 2166 C CA . ASN B 1 123 ? 1.937 31.953 4.691 1 95.88 123 ASN B CA 1
ATOM 2167 C C . ASN B 1 123 ? 2.396 30.531 4.406 1 95.88 123 ASN B C 1
ATOM 2169 O O . ASN B 1 123 ? 2.398 29.688 5.301 1 95.88 123 ASN B O 1
ATOM 2173 N N . ALA B 1 124 ? 2.906 30.25 3.246 1 95.44 124 ALA B N 1
ATOM 2174 C CA . ALA B 1 124 ? 3.299 28.922 2.795 1 95.44 124 ALA B CA 1
ATOM 2175 C C . ALA B 1 124 ? 4.504 28.422 3.58 1 95.44 124 ALA B C 1
ATOM 2177 O O . ALA B 1 124 ? 4.773 27.203 3.605 1 95.44 124 ALA B O 1
ATOM 2178 N N . SER B 1 125 ? 5.223 29.312 4.207 1 95.94 125 SER B N 1
ATOM 2179 C CA . SER B 1 125 ? 6.406 28.891 4.949 1 95.94 125 SER B CA 1
ATOM 2180 C C . SER B 1 125 ? 6.023 28.219 6.258 1 95.94 125 SER B C 1
ATOM 2182 O O . SER B 1 125 ? 6.863 27.578 6.902 1 95.94 125 SER B O 1
ATOM 2184 N N . LEU B 1 126 ? 4.785 28.406 6.637 1 97.38 126 LEU B N 1
ATOM 2185 C CA . LEU B 1 126 ? 4.293 27.797 7.875 1 97.38 126 LEU B CA 1
ATOM 2186 C C . LEU B 1 126 ? 3.504 26.531 7.586 1 97.38 126 LEU B C 1
ATOM 2188 O O . LEU B 1 126 ? 2.607 26.172 8.352 1 97.38 126 LEU B O 1
ATOM 2192 N N . VAL B 1 127 ? 3.775 25.906 6.438 1 98.44 127 VAL B N 1
ATOM 2193 C CA . VAL B 1 127 ? 3.16 24.641 6.047 1 98.44 127 VAL B CA 1
ATOM 2194 C C . VAL B 1 127 ? 4.242 23.578 5.82 1 98.44 127 VAL B C 1
ATOM 2196 O O . VAL B 1 127 ? 5.27 23.859 5.191 1 98.44 127 VAL B O 1
ATOM 2199 N N . LYS B 1 128 ? 4.055 22.375 6.387 1 98.56 128 LYS B N 1
ATOM 2200 C CA . LYS B 1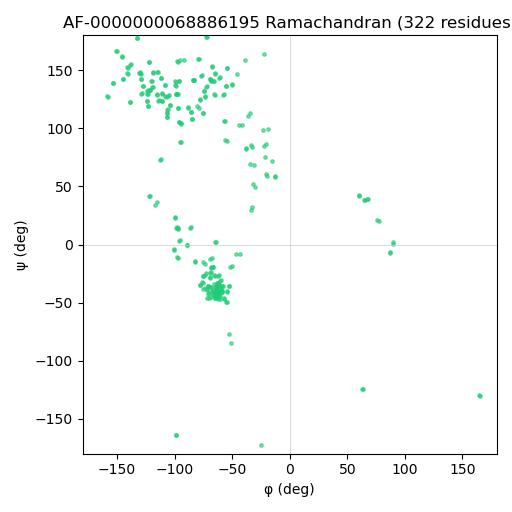 128 ? 4.961 21.25 6.191 1 98.56 128 LYS B CA 1
ATOM 2201 C C . LYS B 1 128 ? 4.199 19.938 6.172 1 98.56 128 LYS B C 1
ATOM 2203 O O . LYS B 1 128 ? 3.023 19.875 6.535 1 98.56 128 LYS B O 1
ATOM 2208 N N . VAL B 1 129 ? 4.859 18.953 5.641 1 98.88 129 VAL B N 1
ATOM 2209 C CA . VAL B 1 129 ? 4.348 17.594 5.688 1 98.88 129 VAL B CA 1
ATOM 2210 C C . VAL B 1 129 ? 5.211 16.75 6.617 1 98.88 129 VAL B C 1
ATOM 2212 O O . VAL B 1 129 ? 6.441 16.797 6.551 1 98.88 129 VAL B O 1
ATOM 2215 N N . TYR B 1 130 ? 4.57 16.047 7.52 1 98.69 130 TYR B N 1
ATOM 2216 C CA . TYR B 1 130 ? 5.227 15.078 8.391 1 98.69 130 TYR B CA 1
ATOM 2217 C C . TYR B 1 130 ? 4.809 13.656 8.031 1 98.69 130 TYR B C 1
ATOM 2219 O O . TYR B 1 130 ? 3.613 13.359 7.973 1 98.69 130 TYR B O 1
ATOM 2227 N N . ARG B 1 131 ? 5.812 12.828 7.73 1 97.56 131 ARG B N 1
ATOM 2228 C CA . ARG B 1 131 ? 5.586 11.414 7.477 1 97.56 131 ARG B CA 1
ATOM 2229 C C . ARG B 1 131 ? 5.859 10.578 8.727 1 97.56 131 ARG B C 1
ATOM 2231 O O . ARG B 1 131 ? 6.984 10.562 9.227 1 97.56 131 ARG B O 1
ATOM 2238 N N . VAL B 1 132 ? 4.832 9.938 9.188 1 96.75 132 VAL B N 1
ATOM 2239 C CA . VAL B 1 132 ? 4.949 9.055 10.344 1 96.75 132 VAL B CA 1
ATOM 2240 C C . VAL B 1 132 ? 4.949 7.602 9.891 1 96.75 132 VAL B C 1
ATOM 2242 O O . VAL B 1 132 ? 3.977 7.133 9.289 1 96.75 132 VAL B O 1
ATOM 2245 N N . THR B 1 133 ? 6.051 6.949 10.227 1 92.75 133 THR B N 1
ATOM 2246 C CA . THR B 1 133 ? 6.184 5.562 9.797 1 92.75 133 THR B CA 1
ATOM 2247 C C . THR B 1 133 ? 5.355 4.641 10.688 1 92.75 133 THR B C 1
ATOM 2249 O O . THR B 1 133 ? 5.426 4.73 11.914 1 92.75 133 THR B O 1
ATOM 2252 N N . GLY B 1 134 ? 4.477 3.869 10 1 88.5 134 GLY B N 1
ATOM 2253 C CA . GLY B 1 134 ? 3.725 2.84 10.695 1 88.5 134 GLY B CA 1
ATOM 2254 C C . GLY B 1 134 ? 4.32 1.453 10.539 1 88.5 134 GLY B C 1
ATOM 2255 O O . GLY B 1 134 ? 5.512 1.313 10.258 1 88.5 134 GLY B O 1
ATOM 2256 N N . SER B 1 135 ? 3.455 0.531 10.883 1 81.25 135 SER B N 1
ATOM 2257 C CA . SER B 1 135 ? 3.887 -0.854 10.727 1 81.25 135 SER B CA 1
ATOM 2258 C C . SER B 1 135 ? 3.846 -1.288 9.266 1 81.25 135 SER B C 1
ATOM 2260 O O . SER B 1 135 ? 2.963 -0.869 8.516 1 81.25 135 SER B O 1
ATOM 2262 N N . GLY B 1 136 ? 4.875 -2.191 8.969 1 75.75 136 GLY B N 1
ATOM 2263 C CA . GLY B 1 136 ? 4.91 -2.721 7.613 1 75.75 136 GLY B CA 1
ATOM 2264 C C . GLY B 1 136 ? 5.137 -1.65 6.562 1 75.75 136 GLY B C 1
ATOM 2265 O O . GLY B 1 136 ? 6.098 -0.881 6.645 1 75.75 136 GLY B O 1
ATOM 2266 N N . ALA B 1 137 ? 4.152 -1.584 5.535 1 78.12 137 ALA B N 1
ATOM 2267 C CA . ALA B 1 137 ? 4.258 -0.663 4.406 1 78.12 137 ALA B CA 1
ATOM 2268 C C . ALA B 1 137 ? 3.414 0.586 4.637 1 78.12 137 ALA B C 1
ATOM 2270 O O . ALA B 1 137 ? 3.229 1.395 3.723 1 78.12 137 ALA B O 1
ATOM 2271 N N . ARG B 1 138 ? 3.008 0.732 5.934 1 84 138 ARG B N 1
ATOM 2272 C CA . ARG B 1 138 ? 2.074 1.829 6.164 1 84 138 ARG B CA 1
ATOM 2273 C C . ARG B 1 138 ? 2.795 3.057 6.715 1 84 138 ARG B C 1
ATOM 2275 O O . ARG B 1 138 ? 3.766 2.928 7.465 1 84 138 ARG B O 1
ATOM 2282 N N . ALA B 1 139 ? 2.361 4.152 6.227 1 90.94 139 ALA B N 1
ATOM 2283 C CA . ALA B 1 139 ? 2.773 5.457 6.738 1 90.94 139 ALA B CA 1
ATOM 2284 C C . ALA B 1 139 ? 1.603 6.438 6.746 1 90.94 139 ALA B C 1
ATOM 2286 O O . ALA B 1 139 ? 0.619 6.246 6.027 1 90.94 139 ALA B O 1
ATOM 2287 N N . GLU B 1 140 ? 1.72 7.359 7.652 1 95.25 140 GLU B N 1
ATOM 2288 C CA . GLU B 1 140 ? 0.737 8.438 7.66 1 95.25 140 GLU B CA 1
ATOM 2289 C C . GLU B 1 140 ? 1.394 9.781 7.359 1 95.25 140 GLU B C 1
ATOM 2291 O O . GLU B 1 140 ? 2.426 10.117 7.945 1 95.25 140 GLU B O 1
ATOM 2296 N N . TYR B 1 141 ? 0.776 10.516 6.375 1 97.12 141 TYR B N 1
ATOM 2297 C CA . TYR B 1 141 ? 1.213 11.875 6.082 1 97.12 141 TYR B CA 1
ATOM 2298 C C . TYR B 1 141 ? 0.319 12.898 6.773 1 97.12 141 TYR B C 1
ATOM 2300 O O . TYR B 1 141 ? -0.909 12.781 6.73 1 97.12 141 TYR B O 1
ATOM 2308 N N . TYR B 1 142 ? 0.967 13.789 7.453 1 98.25 142 TYR B N 1
ATOM 2309 C CA . TYR B 1 142 ? 0.309 14.953 8.031 1 98.25 142 TYR B CA 1
ATOM 2310 C C . TYR B 1 142 ? 0.657 16.219 7.25 1 98.25 142 TYR B C 1
ATOM 2312 O O . TYR B 1 142 ? 1.807 16.656 7.262 1 98.25 142 TYR B O 1
ATOM 2320 N N . VAL B 1 143 ? -0.279 16.766 6.535 1 98.69 143 VAL B N 1
ATOM 2321 C CA . VAL B 1 143 ? -0.129 18.047 5.844 1 98.69 143 VAL B CA 1
ATOM 2322 C C . VAL B 1 143 ? -0.699 19.172 6.699 1 98.69 143 VAL B C 1
ATOM 2324 O O . VAL B 1 143 ? -1.919 19.328 6.805 1 98.69 143 VAL B O 1
ATOM 2327 N N . LEU B 1 144 ? 0.232 19.969 7.293 1 98.38 144 LEU B N 1
ATOM 2328 C CA . LEU B 1 144 ? -0.201 20.828 8.383 1 98.38 144 LEU B CA 1
ATOM 2329 C C . LEU B 1 144 ? 0.254 22.266 8.156 1 98.38 144 LEU B C 1
ATOM 2331 O O . LEU B 1 144 ? 1.34 22.5 7.621 1 98.38 144 LEU B O 1
ATOM 2335 N N . GLY B 1 145 ? -0.602 23.156 8.523 1 97.88 145 GLY B N 1
ATOM 2336 C CA . GLY B 1 145 ? -0.281 24.562 8.68 1 97.88 145 GLY B CA 1
ATOM 2337 C C . GLY B 1 145 ? -0.328 25.031 10.125 1 97.88 145 GLY B C 1
ATOM 2338 O O . GLY B 1 145 ? -1.169 24.578 10.906 1 97.88 145 GLY B O 1
ATOM 2339 N N . LEU B 1 146 ? 0.579 25.922 10.461 1 97.62 146 LEU B N 1
ATOM 2340 C CA . LEU B 1 146 ? 0.595 26.5 11.797 1 97.62 146 LEU B CA 1
ATOM 2341 C C . LEU B 1 146 ? -0.348 27.703 11.883 1 97.62 146 LEU B C 1
ATOM 2343 O O . LEU B 1 146 ? -0.151 28.703 11.188 1 97.62 146 LEU B O 1
ATOM 2347 N N . ALA B 1 147 ? -1.352 27.531 12.664 1 94.12 147 ALA B N 1
ATOM 2348 C CA . ALA B 1 147 ? -2.207 28.641 13.039 1 94.12 147 ALA B CA 1
ATOM 2349 C C . ALA B 1 147 ? -1.771 29.25 14.375 1 94.12 147 ALA B C 1
ATOM 2351 O O . ALA B 1 147 ? -2.371 28.953 15.414 1 94.12 147 ALA B O 1
ATOM 2352 N N . LYS B 1 148 ? -0.906 30.141 14.258 1 92.06 148 LYS B N 1
ATOM 2353 C CA . LYS B 1 148 ? -0.215 30.672 15.438 1 92.06 148 LYS B CA 1
ATOM 2354 C C . LYS B 1 148 ? -1.196 31.312 16.406 1 92.06 148 LYS B C 1
ATOM 2356 O O . LYS B 1 148 ? -1.115 31.094 17.625 1 92.06 148 LYS B O 1
ATOM 2361 N N . GLU B 1 149 ? -2.055 32.094 15.922 1 91.19 149 GLU B N 1
ATOM 2362 C CA . GLU B 1 149 ? -2.988 32.844 16.766 1 91.19 149 GLU B CA 1
ATOM 2363 C C . GLU B 1 149 ? -3.9 31.891 17.547 1 91.19 149 GLU B C 1
ATOM 2365 O O . GLU B 1 149 ? -4.359 32.219 18.641 1 91.19 149 GLU B O 1
ATOM 2370 N N . LYS B 1 150 ? -4.113 30.703 16.984 1 92.12 150 LYS B N 1
ATOM 2371 C CA . LYS B 1 150 ? -4.988 29.719 17.609 1 92.12 150 LYS B CA 1
ATOM 2372 C C . LYS B 1 150 ? -4.188 28.703 18.422 1 92.12 150 LYS B C 1
ATOM 2374 O O . LYS B 1 150 ? -4.758 27.906 19.172 1 92.12 150 LYS B O 1
ATOM 2379 N N . GLY B 1 151 ? -2.863 28.672 18.281 1 93.62 151 GLY B N 1
ATOM 2380 C CA . GLY B 1 151 ? -2.018 27.719 19 1 93.62 151 GLY B CA 1
ATOM 2381 C C . GLY B 1 151 ? -2.227 26.281 18.562 1 93.62 151 GLY B C 1
ATOM 2382 O O . GLY B 1 151 ? -2.279 25.375 19.391 1 93.62 151 GLY B O 1
ATOM 2383 N N . VAL B 1 152 ? -2.406 26.078 17.219 1 95.25 152 VAL B N 1
ATOM 2384 C CA . VAL B 1 152 ? -2.668 24.719 16.766 1 95.25 152 VAL B CA 1
ATOM 2385 C C . VAL B 1 152 ? -1.931 24.469 15.445 1 95.25 152 VAL B C 1
ATOM 2387 O O . VAL B 1 152 ? -1.639 25.406 14.703 1 95.25 152 VAL B O 1
ATOM 2390 N N . LEU B 1 153 ? -1.519 23.25 15.273 1 97.06 153 LEU B N 1
ATOM 2391 C CA . LEU B 1 153 ? -1.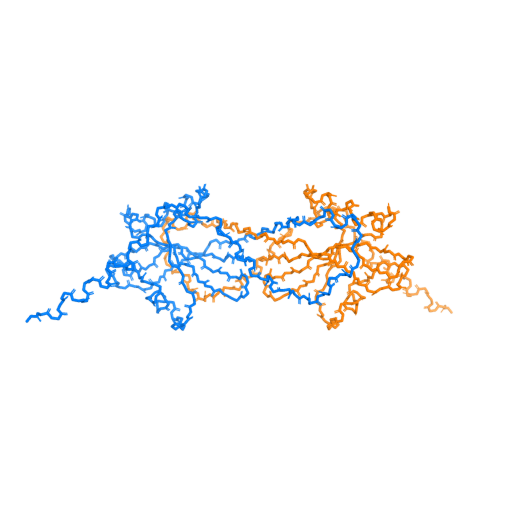234 22.688 13.953 1 97.06 153 LEU B CA 1
ATOM 2392 C C . LEU B 1 153 ? -2.488 22.078 13.344 1 97.06 153 LEU B C 1
ATOM 2394 O O . LEU B 1 153 ? -3.068 21.141 13.914 1 97.06 153 LEU B O 1
ATOM 2398 N N . GLU B 1 154 ? -2.881 22.672 12.195 1 96.5 154 GLU B N 1
ATOM 2399 C CA . GLU B 1 154 ? -4.137 22.203 11.617 1 96.5 154 GLU B CA 1
ATOM 2400 C C . GLU B 1 154 ? -3.973 21.875 10.133 1 96.5 154 GLU B C 1
ATOM 2402 O O . GLU B 1 154 ? -3.166 22.5 9.445 1 96.5 154 GLU B O 1
ATOM 2407 N N . GLY B 1 155 ? -4.773 20.844 9.641 1 97.88 155 GLY B N 1
ATOM 2408 C CA . GLY B 1 155 ? -4.777 20.391 8.266 1 97.88 155 GLY B CA 1
ATOM 2409 C C . GLY B 1 155 ? -5.445 19.047 8.078 1 97.88 155 GLY B C 1
ATOM 2410 O O . GLY B 1 155 ? -6.59 18.844 8.492 1 97.88 155 GLY B O 1
ATOM 2411 N N . VAL B 1 156 ? -4.672 18.172 7.379 1 98 156 VAL B N 1
ATOM 2412 C CA . VAL B 1 156 ? -5.23 16.859 7.113 1 98 156 VAL B CA 1
ATOM 2413 C C . VAL B 1 156 ? -4.152 15.789 7.305 1 98 156 VAL B C 1
ATOM 2415 O O . VAL B 1 156 ? -2.959 16.078 7.215 1 98 156 VAL B O 1
ATOM 2418 N N . LYS B 1 157 ? -4.566 14.594 7.613 1 97.06 157 LYS B N 1
ATOM 2419 C CA . LYS B 1 157 ? -3.711 13.414 7.57 1 97.06 157 LYS B CA 1
ATOM 2420 C C . LYS B 1 157 ? -4.289 12.352 6.645 1 97.06 157 LYS B C 1
ATOM 2422 O O . LYS B 1 157 ? -5.484 12.367 6.34 1 97.06 157 LYS B O 1
ATOM 2427 N N . VAL B 1 158 ? -3.396 11.484 6.172 1 95.38 158 VAL B N 1
ATOM 2428 C CA . VAL B 1 158 ? -3.854 10.422 5.289 1 95.38 158 VAL B CA 1
ATOM 2429 C C . VAL B 1 158 ? -2.91 9.227 5.387 1 95.38 158 VAL B C 1
ATOM 2431 O O . VAL B 1 158 ? -1.691 9.398 5.484 1 95.38 158 VAL B O 1
ATOM 2434 N N . LEU B 1 159 ? -3.502 8.07 5.398 1 91.69 159 LEU B N 1
ATOM 2435 C CA . LEU B 1 159 ? -2.73 6.832 5.367 1 91.69 159 LEU B CA 1
ATOM 2436 C C . LEU B 1 159 ? -2.152 6.586 3.977 1 91.69 159 LEU B C 1
ATOM 2438 O O . LEU B 1 159 ? -2.84 6.773 2.971 1 91.69 159 LEU B O 1
ATOM 2442 N N . ALA B 1 160 ? -0.918 6.281 3.955 1 89.69 160 ALA B N 1
ATOM 2443 C CA . ALA B 1 160 ? -0.248 5.852 2.73 1 89.69 160 ALA B CA 1
ATOM 2444 C C . ALA B 1 160 ? 0.337 4.453 2.887 1 89.69 160 ALA B C 1
ATOM 2446 O O . ALA B 1 160 ? 0.77 4.07 3.977 1 89.69 160 ALA B O 1
ATOM 2447 N N . VAL B 1 161 ? 0.215 3.727 1.851 1 83.94 161 VAL B N 1
ATOM 2448 C CA . VAL B 1 161 ? 0.851 2.414 1.812 1 83.94 161 VAL B CA 1
ATOM 2449 C C . VAL B 1 161 ? 2.07 2.457 0.894 1 83.94 161 VAL B C 1
ATOM 2451 O O . VAL B 1 161 ? 1.954 2.789 -0.288 1 83.94 161 VAL B O 1
ATOM 2454 N N . GLU B 1 162 ? 3.223 2.229 1.565 1 77.25 162 GLU B N 1
ATOM 2455 C CA . GLU B 1 162 ? 4.488 2.373 0.854 1 77.25 162 GLU B CA 1
ATOM 2456 C C . GLU B 1 162 ? 5.305 1.082 0.91 1 77.25 162 GLU B C 1
ATOM 2458 O O . GLU B 1 162 ? 5.246 0.349 1.899 1 77.25 162 GLU B O 1
ATOM 2463 N N . SER B 1 163 ? 5.629 0.451 -0.23 1 68.5 163 SER B N 1
ATOM 2464 C CA . SER B 1 163 ? 6.414 -0.78 -0.274 1 68.5 163 SER B CA 1
ATOM 2465 C C . SER B 1 163 ? 7.898 -0.498 -0.078 1 68.5 163 SER B C 1
ATOM 2467 O O . SER B 1 163 ? 8.383 0.578 -0.434 1 68.5 163 SER B O 1
#

Foldseek 3Di:
DDPVVVVVVVVVVVPPPPPPDLPDDVPPPVPVQPDPDDDDDDPDDDVVVVVCVPPDDDDDDDKDKDKDKWAAADPADDDQQRVCVRVVHDSPWDKDKDAPCSVVVPCPVVVQQVVQCVLQVVDSRQWIWMWTDDPRQKIKIDTWGDNNVVRITIGIMIIDGHD/DDPVVVVVVVVVVVPPPPPPDLDDDVPPPVPVQPDPDDDDDDPDDDVVVVVCVPPDDDDDDDKDKD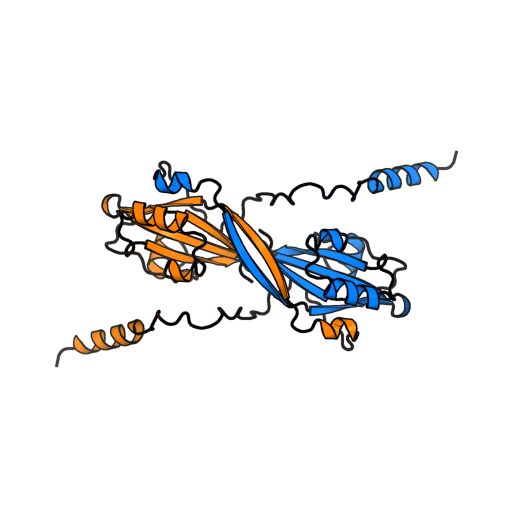KDKWAAADPADDDQQRVCVRVVHDSPWDKDKDAPCSVVVPCPPVVQQVVQCVLQVVDSRQWIWMWTDDPRQKIKIDTWGDNNVVRITIGIMIIDGHD

Nearest PDB structures (foldseek):
  5bp4-assembly9_Q  TM=3.335E-01  e=3.435E-02  Mycolicibacterium smegmatis MC2 155
  5bp4-assembly5_I  TM=3.334E-01  e=3.435E-02  Mycolicibacterium smegmatis MC2 155
  5bp4-assembly9_R  TM=3.215E-01  e=3.871E-02  Mycolicibacterium smegmatis MC2 155
  5bp4-assembly3_F  TM=3.215E-01  e=4.363E-02  Mycolicibacterium smegmatis MC2 155
  8ah9-assembly1_A  TM=6.070E-01  e=2.124E+00  synthetic construct

Sequence (326 aa):
MSNEDAEYAAFLEKSNKDYSKPSGGVGASTKASEEVVKTSVPEEVHPAINALRGRTYTSDADEEFQPVSLNYEGDGLPSEEGFAKVLHLPSDSEIKVMDLGYWDVHNDYEDVRDAVVAIAGGNASLVKVYRVTGSGARAEYYVLGLAKEKGVLEGVKVLAVESMSNEDAEYAAFLEKSNKDYSKPSGGVGASTKASEEVVKTSVPEEVHPAINALRGRTYTSDADEEFQPVSLNYEGDGLPSEEGFAKVLHLPSDSEIKVMDLGYWDVHNDYEDVRDAVVAIAGGNASLVKVYRVTGSGARAEYYVLGLAKEKGVLEGVKVLAVES

InterPro domains:
  IPR056539 NuiA-like [PF23151] (4-161)
  IPR056539 NuiA-like [PTHR42093] (5-163)

Solvent-accessible surface area (backbone atoms only — not comparable to full-atom values): 18649 Å² total; per-residue (Å²): 137,76,81,67,61,64,63,53,57,63,55,56,68,68,60,65,65,74,77,69,65,82,60,76,70,79,60,60,60,73,53,74,66,80,63,74,64,92,71,63,67,49,93,74,67,57,67,55,54,58,72,42,64,85,37,64,44,77,28,69,25,71,28,56,48,38,62,34,54,40,76,40,83,59,95,61,82,68,52,50,70,48,44,28,56,64,70,70,44,60,88,82,58,56,52,47,72,45,51,60,61,72,75,37,71,81,59,82,52,53,68,58,52,53,24,20,20,51,53,20,73,65,36,61,86,43,41,41,28,37,38,37,62,36,71,88,42,32,30,29,40,34,43,32,4,43,25,64,94,74,30,26,37,30,33,35,32,31,65,35,50,44,93,139,77,80,68,62,66,64,56,58,67,55,57,69,68,62,64,65,73,79,68,67,81,59,75,70,79,61,61,59,73,54,74,68,77,62,75,64,93,72,60,68,49,94,74,67,57,69,54,54,58,72,40,64,86,38,64,44,76,26,69,25,73,27,57,49,37,63,35,55,38,76,41,84,60,96,60,82,68,52,50,69,49,43,29,55,64,70,70,44,61,87,82,57,56,51,47,70,44,52,58,62,72,76,38,70,82,59,81,53,52,68,58,52,53,27,20,22,52,55,21,75,63,36,62,87,42,40,40,28,38,38,38,61,35,70,89,42,32,29,30,39,34,43,33,5,44,24,67,92,77,30,26,38,30,33,34,32,32,62,36,52,43,98

Secondary structure (DSSP, 8-state):
--THHHHHHHHHHHHT----S--S-----------SS--PPPSS--HHHHTTTT-EEEEEEEEE-EEEEEE---SS---HHHHHHHTT--TT--EEEE-HHHHTTT-TTHHHHHHHHHHTTT-GGGEEEEEEE-STTEEEEEEEEEEGGGTEEEEEEEEEE--/--TTHHHHHHHHHHHT----S--S-----------SS--PPPSS--HHHHTTTT-EEEEEEEEE-EEEEEE---SS---HHHHHHHTT--TT--EEEE-HHHHTTT-TTHHHHHHHHHHTTT-GGGEEEEEEE-STTEEEEEEEEEEGGGTEEEEEEEEEE--

Radius of gyration: 25.33 Å; Cα contacts (8 Å, |Δi|>4): 572; chains: 2; bounding box: 73×77×48 Å

Organism: Tuber melanosporum (strain Mel28) (NCBI:txid656061)

pLDDT: mean 81.34, std 24.56, range [25.53, 98.88]